Protein AF-A0A151RDA2-F1 (afdb_monomer_lite)

Radius of gyration: 25.2 Å; chains: 1; bounding box: 62×51×63 Å

Sequence (252 aa):
DLFAWSSADMPGINAVFICHRLAIHKEAKPVAQRKRKVGGERREAIITETQKLLNAGFIREVMYTTWLANVVLVKKSTGKWRMCVNYTDLNRACPKDSYPLPSIDRLVDGVSGHALLSFLDAYSGYNQIMMYPPDEVHTSFIIDHANYYYQVMPFGLKNDVSDLTSRATKKLRASRRYNTRVRPRSFRVGDLVWRLLGEERKDTSDEKFAPTWGGPFRVTEDLENGAYRLEELSEKRIPQTWNATHLKFYFS

Organism: Cajanus cajan (NCBI:txid3821)

pLDDT: mean 77.74, std 16.04, range [38.09, 97.0]

Secondary structure (DSSP, 8-state):
----SSGGG-----TTT-EE-----TTPPP-BPPPPP--HHHHHHHHHHHHHHHHTTSEEE-S--S-BEEEEEEE-TTS-EEEEE--HHHHHHSPPP-PPPPPHHHHHHHHTT-S-------TTGGGGSEEPHHHHGGG-EE-SS-EEEESB--TT-SSHHHHHHHHHHHHHHHHHTTGGG-------TT-EEEEEPPGGG--S---TT--SEEEEEEEEEE-SSSEEEEEETTSPEEEEEEEGGGEEE---

InterPro domains:
  IPR000477 Reverse transcriptase domain [PF00078] (75-159)
  IPR043128 Reverse transcriptase/Diguanylate cyclase domain [G3DSA:3.30.70.270] (99-162)
  IPR043502 DNA/RNA polymerase superfamily [SSF56672] (18-159)
  IPR053134 RNA-directed DNA polymerase homolog [PTHR24559] (1-159)

Structure (mmCIF, N/CA/C/O backbone):
data_AF-A0A151RDA2-F1
#
_entry.id   AF-A0A151RDA2-F1
#
loop_
_atom_site.group_PDB
_atom_site.id
_atom_site.type_symbol
_atom_site.label_atom_id
_atom_site.label_alt_id
_atom_site.label_comp_id
_atom_site.label_asym_id
_atom_site.label_entity_id
_atom_site.label_seq_id
_atom_site.pdbx_PDB_ins_code
_atom_site.Cartn_x
_atom_site.Cartn_y
_atom_site.Cartn_z
_atom_site.occupancy
_atom_site.B_iso_or_equiv
_atom_site.auth_seq_id
_atom_site.auth_comp_id
_atom_site.auth_asym_id
_atom_site.auth_atom_id
_atom_site.pdbx_PDB_model_num
ATOM 1 N N . ASP A 1 1 ? 2.824 -21.972 16.707 1.00 51.50 1 ASP A N 1
ATOM 2 C CA . ASP A 1 1 ? 3.362 -20.672 16.273 1.00 51.50 1 ASP A CA 1
ATOM 3 C C . ASP A 1 1 ? 2.265 -19.692 15.929 1.00 51.50 1 ASP A C 1
ATOM 5 O O . ASP A 1 1 ? 1.528 -19.927 14.983 1.00 51.50 1 ASP A O 1
ATOM 9 N N . LEU A 1 2 ? 2.121 -18.631 16.726 1.00 56.81 2 LEU A N 1
ATOM 10 C CA . LEU A 1 2 ? 1.159 -17.542 16.491 1.00 56.81 2 LEU A CA 1
ATOM 11 C C . LEU A 1 2 ? 1.857 -16.226 16.084 1.00 56.81 2 LEU A C 1
ATOM 13 O O . LEU A 1 2 ? 1.203 -15.304 15.609 1.00 56.81 2 LEU A O 1
ATOM 17 N N . PHE A 1 3 ? 3.175 -16.131 16.287 1.00 65.50 3 PHE A N 1
ATOM 18 C CA . PHE A 1 3 ? 3.961 -14.913 16.094 1.00 65.50 3 PHE A CA 1
ATOM 19 C C . PHE A 1 3 ? 4.930 -15.072 14.925 1.00 65.50 3 PHE A C 1
ATOM 21 O O . PHE A 1 3 ? 5.629 -16.078 14.838 1.00 65.50 3 PHE A O 1
ATOM 28 N N . ALA A 1 4 ? 4.985 -14.060 14.059 1.00 64.62 4 ALA A N 1
ATOM 29 C CA . ALA A 1 4 ? 5.965 -13.966 12.986 1.00 64.62 4 ALA A CA 1
ATOM 30 C C . ALA A 1 4 ? 7.132 -13.079 13.438 1.00 64.62 4 ALA A C 1
ATOM 32 O O . ALA A 1 4 ? 6.931 -11.908 13.767 1.00 64.62 4 ALA A O 1
ATOM 33 N N . TRP A 1 5 ? 8.343 -13.635 13.448 1.00 66.44 5 TRP A N 1
ATOM 34 C CA . TRP A 1 5 ? 9.570 -12.906 13.794 1.00 66.44 5 TRP A CA 1
ATOM 35 C C . TRP A 1 5 ? 10.303 -12.408 12.544 1.00 66.44 5 TRP A C 1
ATOM 37 O O . TRP A 1 5 ? 11.036 -11.417 12.594 1.00 66.44 5 TRP A O 1
ATOM 47 N N . SER A 1 6 ? 10.062 -13.062 11.407 1.00 66.31 6 SER A N 1
ATOM 48 C CA . SER A 1 6 ? 10.584 -12.711 10.094 1.00 66.31 6 SER A CA 1
ATOM 49 C C . SER A 1 6 ? 9.500 -12.788 9.012 1.00 66.31 6 SER A C 1
ATOM 51 O O . SER A 1 6 ? 8.412 -13.324 9.218 1.00 66.31 6 SER A O 1
ATOM 53 N N . SER A 1 7 ? 9.798 -12.267 7.819 1.00 66.19 7 SER A N 1
ATOM 54 C CA . SER A 1 7 ? 8.895 -12.385 6.668 1.00 66.19 7 SER A CA 1
ATOM 55 C C . SER A 1 7 ? 8.711 -13.824 6.177 1.00 66.19 7 SER A C 1
ATOM 57 O O . SER A 1 7 ? 7.716 -14.090 5.513 1.00 66.19 7 SER A O 1
ATOM 59 N N . ALA A 1 8 ? 9.640 -14.733 6.496 1.00 66.50 8 ALA A N 1
ATOM 60 C CA . ALA A 1 8 ? 9.552 -16.148 6.132 1.00 66.50 8 ALA A CA 1
ATOM 61 C C . ALA A 1 8 ? 8.538 -16.918 6.996 1.00 66.50 8 ALA A C 1
ATOM 63 O O . ALA A 1 8 ? 7.988 -17.918 6.548 1.00 66.50 8 ALA A O 1
ATOM 64 N N . ASP A 1 9 ? 8.241 -16.415 8.198 1.00 66.31 9 ASP A N 1
ATOM 65 C CA . ASP A 1 9 ? 7.310 -17.044 9.146 1.00 66.31 9 ASP A CA 1
ATOM 66 C C . ASP A 1 9 ? 5.843 -16.682 8.861 1.00 66.31 9 ASP A C 1
ATOM 68 O O . ASP A 1 9 ? 4.944 -17.052 9.615 1.00 66.31 9 ASP A O 1
ATOM 72 N N . MET A 1 10 ? 5.582 -15.909 7.802 1.00 69.81 10 MET A N 1
ATOM 73 C CA . MET A 1 10 ? 4.241 -15.467 7.437 1.00 69.81 10 MET A CA 1
ATOM 74 C C . MET A 1 10 ? 3.633 -16.433 6.408 1.00 69.81 10 MET A C 1
ATOM 76 O O . MET A 1 10 ? 3.955 -16.321 5.227 1.00 69.81 10 MET A O 1
ATOM 80 N N . PRO A 1 11 ? 2.694 -17.325 6.789 1.00 67.44 11 PRO A N 1
ATOM 81 C CA . PRO A 1 11 ? 2.051 -18.248 5.845 1.00 67.44 11 PRO A CA 1
ATOM 82 C C . PRO 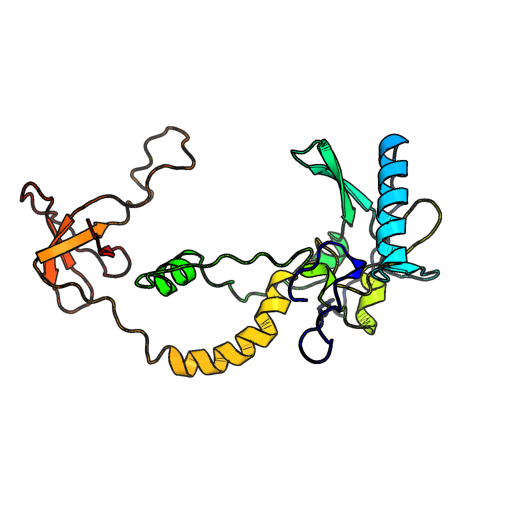A 1 11 ? 1.129 -17.544 4.829 1.00 67.44 11 PRO A C 1
ATOM 84 O O . PRO A 1 11 ? 0.585 -18.194 3.938 1.00 67.44 11 PRO A O 1
ATOM 87 N N . GLY A 1 12 ? 0.940 -16.225 4.966 1.00 69.88 12 GLY A N 1
ATOM 88 C CA . GLY A 1 12 ? -0.033 -15.442 4.209 1.00 69.88 12 GLY A CA 1
ATOM 89 C C . GLY A 1 12 ? -1.475 -15.765 4.611 1.00 69.88 12 GLY A C 1
ATOM 90 O O . GLY A 1 12 ? -1.765 -16.760 5.276 1.00 69.88 12 GLY A O 1
ATOM 91 N N . ILE A 1 13 ? -2.412 -14.904 4.221 1.00 74.50 13 ILE A N 1
ATOM 92 C CA . ILE A 1 13 ? -3.841 -15.189 4.352 1.00 74.50 13 ILE A CA 1
ATOM 93 C C . ILE A 1 13 ? -4.291 -15.878 3.067 1.00 74.50 13 ILE A C 1
ATOM 95 O O . ILE A 1 13 ? -4.024 -15.407 1.962 1.00 74.50 13 ILE A O 1
ATOM 99 N N . ASN A 1 14 ? -5.004 -16.997 3.200 1.00 72.69 14 ASN A N 1
ATOM 100 C CA . ASN A 1 14 ? -5.488 -17.736 2.042 1.00 72.69 14 ASN A CA 1
ATOM 101 C C . ASN A 1 14 ? -6.411 -16.854 1.169 1.00 72.69 14 ASN A C 1
ATOM 103 O O . ASN A 1 14 ? -7.393 -16.275 1.650 1.00 72.69 14 ASN A O 1
ATOM 107 N N . ALA A 1 15 ? -6.095 -16.799 -0.131 1.00 71.88 15 ALA A N 1
ATOM 108 C CA . ALA A 1 15 ? -6.731 -15.941 -1.132 1.00 71.88 15 ALA A CA 1
ATOM 109 C C . ALA A 1 15 ? -8.257 -16.139 -1.263 1.00 71.88 15 ALA A C 1
ATOM 111 O O . ALA A 1 15 ? -8.977 -15.234 -1.694 1.00 71.88 15 ALA A O 1
ATOM 112 N N . VAL A 1 16 ? -8.780 -17.303 -0.857 1.00 71.69 16 VAL A N 1
ATOM 113 C CA . VAL A 1 16 ? -10.226 -17.575 -0.801 1.00 71.69 16 VAL A CA 1
ATOM 114 C C . VAL A 1 16 ? -10.923 -16.631 0.184 1.00 71.69 16 VAL A C 1
ATOM 116 O O . VAL A 1 16 ? -12.032 -16.154 -0.092 1.00 71.69 16 VAL A O 1
ATOM 119 N N . PHE A 1 17 ? -10.277 -16.326 1.312 1.00 72.12 17 PHE A N 1
ATOM 120 C CA . PHE A 1 17 ? -10.828 -15.462 2.355 1.00 72.12 17 PHE A CA 1
ATOM 121 C C . PHE A 1 17 ? -10.655 -13.985 2.025 1.00 72.12 17 PHE A C 1
ATOM 123 O O . PHE A 1 17 ? -11.625 -13.227 2.118 1.00 72.12 17 PHE A O 1
ATOM 130 N N . ILE A 1 18 ? -9.452 -13.584 1.613 1.00 77.12 18 ILE A N 1
ATOM 131 C CA . ILE A 1 18 ? -9.139 -12.195 1.295 1.00 77.12 18 ILE A CA 1
ATOM 132 C C . ILE A 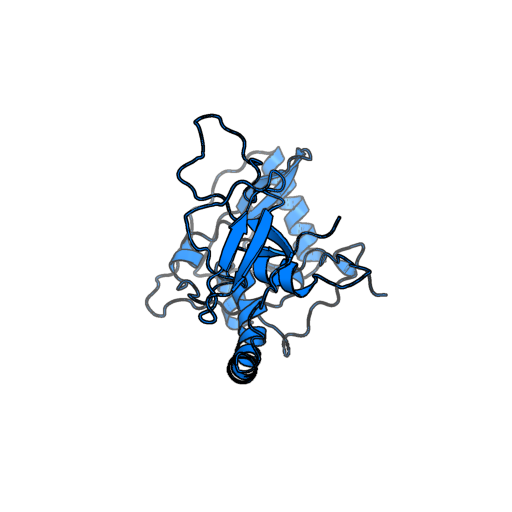1 18 ? -8.143 -12.110 0.143 1.00 77.12 18 ILE A C 1
ATOM 134 O O . ILE A 1 18 ? -7.168 -12.848 0.087 1.00 77.12 18 ILE A O 1
ATOM 138 N N . CYS A 1 19 ? -8.421 -11.210 -0.789 1.00 82.69 19 CYS A N 1
ATOM 139 C CA . CYS A 1 19 ? -7.604 -10.967 -1.964 1.00 82.69 19 CYS A CA 1
ATOM 140 C C . CYS A 1 19 ? -7.866 -9.525 -2.405 1.00 82.69 19 CYS A C 1
ATOM 142 O O . CYS A 1 19 ? -9.034 -9.130 -2.486 1.00 82.69 19 CYS A O 1
ATOM 144 N N . HIS A 1 20 ? -6.804 -8.753 -2.631 1.00 86.19 20 HIS A N 1
ATOM 145 C CA . HIS A 1 20 ? -6.901 -7.352 -3.032 1.00 86.19 20 HIS A CA 1
ATOM 146 C C . HIS A 1 20 ? -7.141 -7.242 -4.539 1.00 86.19 20 HIS A C 1
ATOM 148 O O . HIS A 1 20 ? -6.442 -7.883 -5.328 1.00 86.19 20 HIS A O 1
ATOM 154 N N . ARG A 1 21 ? -8.127 -6.433 -4.936 1.00 87.12 21 ARG A N 1
ATOM 155 C CA . ARG A 1 21 ? -8.477 -6.208 -6.344 1.00 87.12 21 ARG A CA 1
ATOM 156 C C . ARG A 1 21 ? -8.357 -4.734 -6.684 1.00 87.12 21 ARG A C 1
ATOM 158 O O . ARG A 1 21 ? -8.934 -3.880 -6.012 1.00 87.12 21 ARG A O 1
ATOM 165 N N . LEU A 1 22 ? -7.678 -4.437 -7.783 1.00 88.75 22 LEU A N 1
ATOM 166 C CA . LEU A 1 22 ? -7.577 -3.079 -8.288 1.00 88.75 22 LEU A CA 1
ATOM 167 C C . LEU A 1 22 ? -8.824 -2.757 -9.110 1.00 88.75 22 LEU A C 1
ATOM 169 O O . LEU A 1 22 ? -9.071 -3.320 -10.173 1.00 88.75 22 LEU A O 1
ATOM 173 N N . ALA A 1 23 ? -9.612 -1.797 -8.639 1.00 87.50 23 ALA A N 1
ATOM 174 C CA . ALA A 1 23 ? -10.778 -1.301 -9.363 1.00 87.50 23 ALA A CA 1
ATOM 175 C C . ALA A 1 23 ? -10.379 -0.321 -10.486 1.00 87.50 23 ALA A C 1
ATOM 177 O O . ALA A 1 23 ? -10.864 0.803 -10.527 1.00 87.50 23 ALA A O 1
ATOM 178 N N . ILE A 1 24 ? -9.475 -0.704 -11.389 1.00 88.25 24 ILE A N 1
ATOM 179 C CA . ILE A 1 24 ? -9.003 0.186 -12.461 1.00 88.25 24 ILE A CA 1
ATOM 180 C C . ILE A 1 24 ? -10.172 0.513 -13.402 1.00 88.25 24 ILE A C 1
ATOM 182 O O . ILE A 1 24 ? -10.851 -0.384 -13.910 1.00 88.25 24 ILE A O 1
ATOM 186 N N . HIS A 1 25 ? -10.428 1.802 -13.643 1.00 88.25 25 HIS A N 1
ATOM 187 C CA . HIS A 1 25 ? -11.438 2.224 -14.612 1.00 88.25 25 HIS A CA 1
ATOM 188 C C . HIS A 1 25 ? -11.112 1.669 -16.005 1.00 88.25 25 HIS A C 1
ATOM 190 O O . HIS A 1 25 ? -9.986 1.793 -16.476 1.00 88.25 25 HIS A O 1
ATOM 196 N N . LYS A 1 26 ? -12.112 1.113 -16.702 1.00 88.00 26 LYS A N 1
ATOM 197 C CA . LYS A 1 26 ? -11.930 0.503 -18.035 1.00 88.00 26 LYS A CA 1
ATOM 198 C C . LYS A 1 26 ? -11.347 1.462 -19.079 1.00 88.00 26 LYS A C 1
ATOM 200 O O . LYS A 1 26 ? -10.663 1.028 -19.995 1.00 88.00 26 LYS A O 1
ATOM 205 N N . GLU A 1 27 ? -11.626 2.752 -18.935 1.00 91.31 27 GLU A N 1
ATOM 206 C CA . GLU A 1 27 ? -11.152 3.813 -19.831 1.00 91.31 27 GLU A CA 1
ATOM 207 C C . GLU A 1 27 ? -9.803 4.407 -19.395 1.00 91.31 27 GLU A C 1
ATOM 209 O O . GLU A 1 27 ? -9.240 5.257 -20.090 1.00 91.31 27 GLU A O 1
ATOM 214 N N . ALA A 1 28 ? -9.271 3.995 -18.238 1.00 91.69 28 ALA A N 1
ATOM 215 C CA . ALA A 1 28 ? -8.008 4.514 -17.744 1.00 91.69 28 ALA A CA 1
ATOM 216 C C . ALA A 1 28 ? -6.858 4.065 -18.646 1.00 91.69 28 ALA A C 1
ATOM 218 O O . ALA A 1 28 ? -6.638 2.876 -18.880 1.00 91.69 28 ALA A O 1
ATOM 219 N N . LYS A 1 29 ? -6.084 5.041 -19.120 1.00 93.62 29 LYS A N 1
ATOM 220 C CA . LYS A 1 29 ? -4.881 4.770 -19.903 1.00 93.62 29 LYS A CA 1
ATOM 221 C C . LYS A 1 29 ? -3.743 4.356 -18.968 1.00 93.62 29 LYS A C 1
ATOM 223 O O . LYS A 1 29 ? -3.516 5.047 -17.971 1.00 93.62 29 LYS A O 1
ATOM 228 N N . PRO A 1 30 ? -3.013 3.275 -19.285 1.00 94.62 30 PRO A N 1
ATOM 229 C CA . PRO A 1 30 ? -1.864 2.870 -18.497 1.00 94.62 30 PRO A CA 1
ATOM 230 C C . PRO A 1 30 ? -0.758 3.923 -18.555 1.00 94.62 30 PRO A C 1
ATOM 232 O O . PRO A 1 30 ? -0.520 4.538 -19.597 1.00 94.62 30 PRO A O 1
ATOM 235 N N . VAL A 1 31 ? -0.086 4.130 -17.422 1.00 95.88 31 VAL A N 1
ATOM 236 C CA . VAL A 1 31 ? 1.000 5.106 -17.293 1.00 95.88 31 VAL A CA 1
ATOM 237 C C . VAL A 1 31 ? 2.298 4.389 -16.950 1.00 95.88 31 VAL A C 1
ATOM 239 O O . VAL A 1 31 ? 2.421 3.774 -15.889 1.00 95.88 31 VAL A O 1
ATOM 242 N N . ALA A 1 32 ? 3.287 4.529 -17.831 1.00 95.38 32 ALA A N 1
ATOM 243 C CA . ALA A 1 32 ? 4.663 4.130 -17.576 1.00 95.38 32 ALA A CA 1
ATOM 244 C C . ALA A 1 32 ? 5.494 5.364 -17.197 1.00 95.38 32 ALA A C 1
ATOM 246 O O . ALA A 1 32 ? 5.799 6.218 -18.033 1.00 95.38 32 ALA A O 1
ATOM 247 N N . GLN A 1 33 ? 5.842 5.489 -15.918 1.00 94.19 33 GLN A N 1
ATOM 248 C CA . GLN A 1 33 ? 6.637 6.610 -15.435 1.00 94.19 33 GLN A CA 1
ATOM 249 C C . GLN A 1 33 ? 8.079 6.516 -15.945 1.00 94.19 33 GLN A C 1
ATOM 251 O O . GLN A 1 33 ? 8.710 5.459 -15.919 1.00 94.19 33 GLN A O 1
ATOM 256 N N . ARG A 1 34 ? 8.655 7.662 -16.323 1.00 92.12 34 ARG A N 1
ATOM 257 C CA . ARG A 1 34 ? 10.081 7.747 -16.657 1.00 92.12 34 ARG A CA 1
ATOM 258 C C . ARG A 1 34 ? 10.929 7.407 -15.429 1.00 92.12 34 ARG A C 1
ATOM 260 O O . ARG A 1 34 ? 10.725 7.991 -14.360 1.00 92.12 34 ARG A O 1
ATOM 267 N N . LYS A 1 35 ? 11.908 6.513 -15.604 1.00 90.62 35 LYS A N 1
ATOM 268 C CA . LYS A 1 35 ? 12.870 6.125 -14.563 1.00 90.62 35 LYS A CA 1
ATOM 269 C C . LYS A 1 35 ? 13.582 7.350 -13.986 1.00 90.62 35 LYS A C 1
ATOM 271 O O . LYS A 1 35 ? 14.163 8.150 -14.726 1.00 90.62 35 LYS A O 1
ATOM 276 N N . ARG A 1 36 ? 13.575 7.478 -12.660 1.00 89.31 36 ARG A N 1
ATOM 277 C CA . ARG A 1 36 ? 14.320 8.523 -11.943 1.00 89.31 36 ARG A CA 1
ATOM 278 C C . ARG A 1 36 ? 15.760 8.088 -11.675 1.00 89.31 36 ARG A C 1
ATOM 280 O O . ARG A 1 36 ? 16.031 6.918 -11.423 1.00 89.31 36 ARG A O 1
ATOM 287 N N . LYS A 1 37 ? 16.690 9.048 -11.696 1.00 87.69 37 LYS A N 1
ATOM 288 C CA . LYS A 1 37 ? 18.072 8.817 -11.253 1.00 87.69 37 LYS A CA 1
ATOM 289 C C . LYS A 1 37 ? 18.102 8.735 -9.728 1.00 87.69 37 LYS A C 1
ATOM 291 O O . LYS A 1 37 ? 17.577 9.618 -9.053 1.00 87.69 37 LYS A O 1
ATOM 296 N N . VAL A 1 38 ? 18.730 7.690 -9.202 1.00 85.81 38 VAL A N 1
ATOM 297 C CA . VAL A 1 38 ? 18.878 7.451 -7.764 1.00 85.81 38 VAL A CA 1
ATOM 298 C C . VAL A 1 38 ? 20.373 7.418 -7.427 1.00 85.81 38 VAL A C 1
ATOM 300 O O . VAL A 1 38 ? 21.145 6.785 -8.142 1.00 85.81 38 VAL A O 1
ATOM 303 N N . GLY A 1 39 ? 20.787 8.149 -6.386 1.00 84.62 39 GLY A N 1
ATOM 304 C CA . GLY A 1 39 ? 22.182 8.189 -5.916 1.00 84.62 39 GLY A CA 1
ATOM 305 C C . GLY A 1 39 ? 22.613 6.912 -5.179 1.00 84.62 39 GLY A C 1
ATOM 306 O O . GLY A 1 39 ? 21.764 6.100 -4.822 1.00 84.62 39 GLY A O 1
ATOM 307 N N . GLY A 1 40 ? 23.918 6.755 -4.927 1.00 84.06 40 GLY A N 1
ATOM 308 C CA . GLY A 1 40 ? 24.546 5.509 -4.445 1.00 84.06 40 GLY A CA 1
ATOM 309 C C . GLY A 1 40 ? 23.907 4.882 -3.201 1.00 84.06 40 GLY A C 1
ATOM 310 O O . GLY A 1 40 ? 23.331 3.805 -3.300 1.00 84.06 40 GLY A O 1
ATOM 311 N N . GLU A 1 41 ? 23.904 5.585 -2.064 1.00 86.75 41 GLU A N 1
ATOM 312 C CA . GLU A 1 41 ? 23.337 5.077 -0.794 1.00 86.75 41 GLU A CA 1
ATOM 313 C C . GLU A 1 41 ? 21.872 4.620 -0.949 1.00 86.75 41 GLU A C 1
ATOM 315 O O . GLU A 1 41 ? 21.431 3.592 -0.436 1.00 86.75 41 GLU A O 1
ATOM 320 N N . ARG A 1 42 ? 21.099 5.383 -1.727 1.00 88.75 42 ARG A N 1
ATOM 321 C CA . ARG A 1 42 ? 19.699 5.082 -2.026 1.00 88.75 42 ARG A CA 1
ATOM 322 C C . ARG A 1 42 ? 19.564 3.845 -2.916 1.00 88.75 42 ARG A C 1
ATOM 324 O O . ARG A 1 42 ? 18.684 3.020 -2.689 1.00 88.75 42 ARG A O 1
ATOM 331 N N . ARG A 1 43 ? 20.425 3.703 -3.921 1.00 89.50 43 ARG A N 1
ATOM 332 C CA . ARG A 1 43 ? 20.452 2.539 -4.813 1.00 89.50 43 ARG A CA 1
ATOM 333 C C . ARG A 1 43 ? 20.728 1.257 -4.032 1.00 89.50 43 ARG A C 1
ATOM 335 O O . ARG A 1 43 ? 20.002 0.285 -4.212 1.00 89.50 43 ARG A O 1
ATOM 342 N N . GLU A 1 44 ? 21.716 1.266 -3.145 1.00 90.06 44 GLU A N 1
ATOM 343 C CA . GLU A 1 44 ? 22.056 0.106 -2.310 1.00 90.06 44 GLU A CA 1
ATOM 344 C C . GLU A 1 44 ? 20.891 -0.306 -1.403 1.00 90.06 44 GLU A C 1
ATOM 346 O O . GLU A 1 44 ? 20.565 -1.493 -1.303 1.00 90.06 44 GLU A O 1
ATOM 351 N N . ALA A 1 45 ? 20.196 0.673 -0.814 1.00 91.50 45 ALA A N 1
ATOM 352 C CA . ALA A 1 45 ? 18.993 0.418 -0.029 1.00 91.50 45 ALA A CA 1
ATOM 353 C C . ALA A 1 45 ? 17.871 -0.228 -0.867 1.00 91.50 45 ALA A C 1
ATOM 355 O O . ALA A 1 45 ? 17.217 -1.156 -0.392 1.00 91.50 45 ALA A O 1
ATOM 356 N N . ILE A 1 46 ? 17.667 0.221 -2.114 1.00 92.44 46 ILE A N 1
ATOM 357 C CA . ILE A 1 46 ? 16.672 -0.368 -3.029 1.00 92.44 46 ILE A CA 1
ATOM 358 C C . ILE A 1 46 ? 17.042 -1.807 -3.379 1.00 92.44 46 ILE A C 1
ATOM 360 O O . ILE A 1 46 ? 16.177 -2.676 -3.306 1.00 92.44 46 ILE A O 1
ATOM 364 N N . ILE A 1 47 ? 18.302 -2.072 -3.732 1.00 91.50 47 ILE A N 1
ATOM 365 C CA . ILE A 1 47 ? 18.768 -3.422 -4.087 1.00 91.50 47 ILE A CA 1
ATOM 366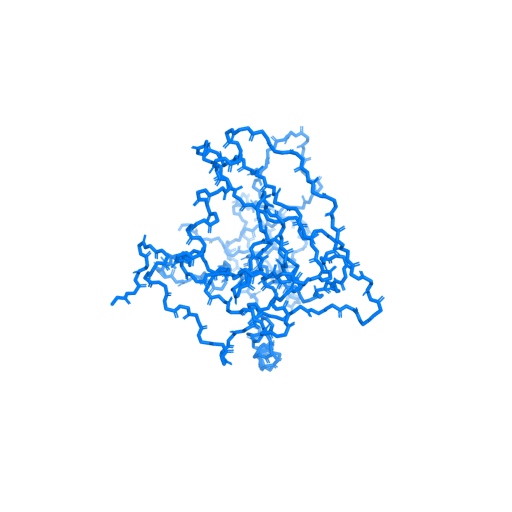 C C . ILE A 1 47 ? 18.562 -4.372 -2.905 1.00 91.50 47 ILE A C 1
ATOM 368 O O . ILE A 1 47 ? 17.946 -5.426 -3.053 1.00 91.50 47 ILE A O 1
ATOM 372 N N . THR A 1 48 ? 19.003 -3.958 -1.716 1.00 92.50 48 THR A N 1
ATOM 373 C CA . THR A 1 48 ? 18.892 -4.760 -0.493 1.00 92.50 48 THR A CA 1
ATOM 374 C C . THR A 1 48 ? 17.438 -5.086 -0.159 1.00 92.50 48 THR A C 1
ATOM 376 O O . THR A 1 48 ? 17.124 -6.216 0.210 1.00 92.50 48 THR A O 1
ATOM 379 N N . GLU A 1 49 ? 16.537 -4.109 -0.266 1.00 91.94 49 GLU A N 1
ATOM 380 C CA . GLU A 1 49 ? 15.127 -4.328 0.056 1.00 91.94 49 GLU A CA 1
ATOM 381 C C . GLU A 1 49 ? 14.410 -5.144 -1.027 1.00 91.94 49 GLU A C 1
ATOM 383 O O . GLU A 1 49 ? 13.637 -6.041 -0.699 1.00 91.94 49 GLU A O 1
ATOM 388 N N . THR A 1 50 ? 14.731 -4.921 -2.305 1.00 92.88 50 THR A N 1
ATOM 389 C CA . THR A 1 50 ? 14.192 -5.719 -3.418 1.00 92.88 50 THR A CA 1
ATOM 390 C C . THR A 1 50 ? 14.579 -7.188 -3.267 1.00 92.88 50 THR A C 1
ATOM 392 O O . THR A 1 50 ? 13.722 -8.058 -3.400 1.00 92.88 50 THR A O 1
ATOM 395 N N . GLN A 1 51 ? 15.833 -7.483 -2.907 1.00 92.94 51 GLN A N 1
ATOM 396 C CA . GLN A 1 51 ? 16.275 -8.863 -2.710 1.00 92.94 51 GLN A CA 1
ATOM 397 C C . GLN A 1 51 ? 15.498 -9.563 -1.589 1.00 92.94 51 GLN A C 1
ATOM 399 O O . GLN A 1 51 ? 15.153 -10.735 -1.714 1.00 92.94 51 GLN A O 1
ATOM 404 N N . LYS A 1 52 ? 15.172 -8.852 -0.503 1.00 91.56 52 LYS A N 1
ATOM 405 C CA . LYS A 1 52 ? 14.335 -9.415 0.568 1.00 91.56 52 LYS A CA 1
ATOM 406 C C . LYS A 1 52 ? 12.926 -9.726 0.082 1.00 91.56 52 LYS A C 1
ATOM 408 O O . LYS A 1 52 ? 12.399 -10.779 0.419 1.00 91.56 52 LYS A O 1
ATOM 413 N N . LEU A 1 53 ? 12.332 -8.825 -0.701 1.00 91.69 53 LEU A N 1
ATOM 414 C CA . LEU A 1 53 ? 11.003 -9.033 -1.275 1.00 91.69 53 LEU A CA 1
ATOM 415 C C . LEU A 1 53 ? 10.991 -10.224 -2.246 1.00 91.69 53 LEU A C 1
ATOM 417 O O . LEU A 1 53 ? 10.033 -10.994 -2.232 1.00 91.69 53 LEU A O 1
ATOM 421 N N . LEU A 1 54 ? 12.054 -10.399 -3.039 1.00 92.19 54 LEU A N 1
ATOM 422 C CA . LEU A 1 54 ? 12.229 -11.554 -3.926 1.00 92.19 54 LEU A CA 1
ATOM 423 C C . LEU A 1 54 ? 12.371 -12.857 -3.143 1.00 92.19 54 LEU A C 1
ATOM 425 O O . LEU A 1 54 ? 11.647 -13.810 -3.411 1.00 92.19 54 LEU A O 1
ATOM 429 N N . ASN A 1 55 ? 13.254 -12.885 -2.143 1.00 90.81 55 ASN A N 1
ATOM 430 C CA . ASN A 1 55 ? 13.483 -14.074 -1.319 1.00 90.81 55 ASN A CA 1
ATOM 431 C C . ASN A 1 55 ? 12.221 -14.492 -0.547 1.00 90.81 55 ASN A C 1
ATOM 433 O O . ASN A 1 55 ? 12.016 -15.675 -0.303 1.00 90.81 55 ASN A O 1
ATOM 437 N N . ALA A 1 56 ? 11.376 -13.527 -0.176 1.00 87.69 56 ALA A N 1
ATOM 438 C CA . ALA A 1 56 ? 10.089 -13.779 0.465 1.00 87.69 56 ALA A CA 1
ATOM 439 C C . ALA A 1 56 ? 8.968 -14.172 -0.521 1.00 87.69 56 ALA A C 1
ATOM 441 O O . ALA A 1 56 ? 7.868 -14.493 -0.084 1.00 87.69 56 ALA A O 1
ATOM 442 N N . GLY A 1 57 ? 9.207 -14.120 -1.838 1.00 90.44 57 GLY A N 1
ATOM 443 C CA . GLY A 1 57 ? 8.193 -14.406 -2.859 1.00 90.44 57 GLY A CA 1
ATOM 444 C C . GLY A 1 57 ? 7.097 -13.340 -2.982 1.00 90.44 57 GLY A C 1
ATOM 445 O O . GLY A 1 57 ? 6.039 -13.603 -3.545 1.00 90.44 57 GLY A O 1
ATOM 446 N N . PHE A 1 58 ? 7.321 -12.131 -2.457 1.00 91.44 58 PHE A N 1
ATOM 447 C CA . PHE A 1 58 ? 6.335 -11.043 -2.497 1.00 91.44 58 PHE A CA 1
ATOM 448 C C . PHE A 1 58 ? 6.304 -10.314 -3.836 1.00 91.44 58 PHE A C 1
ATOM 450 O O . PHE A 1 58 ? 5.296 -9.687 -4.166 1.00 91.44 58 PHE A O 1
ATOM 457 N N . ILE A 1 59 ? 7.398 -10.379 -4.595 1.00 94.81 59 ILE A N 1
ATOM 458 C CA . ILE A 1 59 ? 7.520 -9.765 -5.916 1.00 94.81 59 ILE A CA 1
ATOM 459 C C . ILE A 1 59 ? 8.043 -10.768 -6.938 1.00 94.81 59 ILE A C 1
ATOM 461 O O . ILE A 1 59 ? 8.765 -11.703 -6.594 1.00 94.81 59 ILE A O 1
ATOM 465 N N . ARG A 1 60 ? 7.706 -10.537 -8.207 1.00 95.44 60 ARG A N 1
ATOM 466 C CA . ARG A 1 60 ? 8.185 -11.323 -9.345 1.00 95.44 60 ARG A CA 1
ATOM 467 C C . ARG A 1 60 ? 8.643 -10.406 -10.469 1.00 95.44 60 ARG A C 1
ATOM 469 O O . ARG A 1 60 ? 8.090 -9.325 -10.658 1.00 95.44 60 ARG A O 1
ATOM 476 N N . GLU A 1 61 ? 9.675 -10.833 -11.186 1.00 96.00 61 GLU A N 1
ATOM 477 C CA . GLU A 1 61 ? 10.188 -10.114 -12.349 1.00 96.00 61 GLU A CA 1
ATOM 478 C C . GLU A 1 61 ? 9.175 -10.126 -13.504 1.00 96.00 61 GLU A C 1
ATOM 480 O O . GLU A 1 61 ? 8.463 -11.111 -13.721 1.00 96.00 61 GLU A O 1
ATOM 485 N N . VAL A 1 62 ? 9.114 -9.026 -14.255 1.00 94.69 62 VAL A N 1
ATOM 486 C CA . VAL A 1 62 ? 8.279 -8.887 -15.452 1.00 94.69 62 VAL A CA 1
ATOM 487 C C . VAL A 1 62 ? 9.030 -8.172 -16.564 1.00 94.69 62 VAL A C 1
ATOM 489 O O . VAL A 1 62 ? 9.621 -7.113 -16.366 1.00 94.69 62 VAL A O 1
ATOM 492 N N . MET A 1 63 ? 8.960 -8.733 -17.770 1.00 89.88 63 MET A N 1
ATOM 493 C CA . MET A 1 63 ? 9.592 -8.139 -18.951 1.00 89.88 63 MET A CA 1
ATOM 494 C C . MET A 1 63 ? 8.686 -7.107 -19.628 1.00 89.88 63 MET A C 1
ATOM 496 O O . MET A 1 63 ? 9.136 -6.020 -19.986 1.00 89.88 63 MET A O 1
ATOM 500 N N . TYR A 1 64 ? 7.397 -7.427 -19.771 1.00 88.38 64 TYR A N 1
ATOM 501 C CA . TYR A 1 64 ? 6.426 -6.601 -20.486 1.00 88.38 64 TYR A CA 1
ATOM 502 C C . TYR A 1 64 ? 5.310 -6.157 -19.549 1.00 88.38 64 TYR A C 1
ATOM 504 O O . TYR A 1 64 ? 4.571 -6.979 -19.013 1.00 88.38 64 TYR A O 1
ATOM 512 N N . THR A 1 65 ? 5.181 -4.847 -19.362 1.00 91.75 65 THR A N 1
ATOM 513 C CA . THR A 1 65 ? 4.129 -4.249 -18.540 1.00 91.75 65 THR A CA 1
ATOM 514 C C . THR A 1 65 ? 3.680 -2.920 -19.131 1.00 91.75 65 THR A C 1
ATOM 516 O O . THR A 1 65 ? 4.460 -2.211 -19.769 1.00 91.75 65 THR A O 1
ATOM 519 N N . THR A 1 66 ? 2.405 -2.592 -18.942 1.00 92.44 66 THR A N 1
ATOM 520 C CA . THR A 1 66 ? 1.815 -1.330 -19.399 1.00 92.44 66 THR A CA 1
ATOM 521 C C . THR A 1 66 ? 1.875 -0.252 -18.319 1.00 92.44 66 THR A C 1
ATOM 523 O O . THR A 1 66 ? 2.004 0.931 -18.630 1.00 92.44 66 THR A O 1
ATOM 526 N N . TRP A 1 67 ? 1.788 -0.649 -17.050 1.00 95.12 67 TRP A N 1
ATOM 527 C CA . TRP A 1 67 ? 1.918 0.239 -15.899 1.00 95.12 67 TRP A CA 1
ATOM 528 C C . TRP A 1 67 ? 3.344 0.178 -15.377 1.00 95.12 67 TRP A C 1
ATOM 530 O O . TRP A 1 67 ? 3.918 -0.900 -15.280 1.00 95.12 67 TRP A O 1
ATOM 540 N N . LEU A 1 68 ? 3.934 1.320 -15.032 1.00 96.25 68 LEU A N 1
ATOM 541 C CA . LEU A 1 68 ? 5.276 1.320 -14.458 1.00 96.25 68 LEU A CA 1
ATOM 542 C C . LEU A 1 68 ? 5.441 2.468 -13.471 1.00 96.25 68 LEU A C 1
ATOM 544 O O . LEU A 1 68 ? 5.390 3.637 -13.852 1.00 96.25 68 LEU A O 1
ATOM 548 N N . ALA A 1 69 ? 5.651 2.136 -12.202 1.00 96.69 69 ALA A N 1
ATOM 549 C CA . ALA A 1 69 ? 5.844 3.105 -11.134 1.00 96.69 69 ALA A CA 1
ATOM 550 C C . ALA A 1 69 ? 7.318 3.218 -10.715 1.00 96.69 69 ALA A C 1
ATOM 552 O O . ALA A 1 69 ? 8.067 2.244 -10.713 1.00 96.69 69 ALA A O 1
ATOM 553 N N . ASN A 1 70 ? 7.749 4.415 -10.316 1.00 95.56 70 ASN A N 1
ATOM 554 C CA . ASN A 1 70 ? 9.070 4.602 -9.720 1.00 95.56 70 ASN A CA 1
ATOM 555 C C . ASN A 1 70 ? 9.088 4.202 -8.244 1.00 95.56 70 ASN A C 1
ATOM 557 O O . ASN A 1 70 ? 8.147 4.471 -7.491 1.00 95.56 70 ASN A O 1
ATOM 561 N N . VAL A 1 71 ? 10.236 3.689 -7.812 1.00 94.31 71 VAL A N 1
ATOM 562 C CA . VAL A 1 71 ? 10.558 3.511 -6.397 1.00 94.31 71 VAL A CA 1
ATOM 563 C C . VAL A 1 71 ? 10.923 4.854 -5.761 1.00 94.31 71 VAL A C 1
ATOM 565 O O . VAL A 1 71 ? 11.638 5.679 -6.337 1.00 94.31 71 VAL A O 1
ATOM 568 N N . VAL A 1 72 ? 10.434 5.068 -4.545 1.00 91.38 72 VAL A N 1
ATOM 569 C CA . VAL A 1 72 ? 10.691 6.234 -3.702 1.00 91.38 72 VAL A CA 1
ATOM 570 C C . VAL A 1 72 ? 11.202 5.752 -2.351 1.00 91.38 72 VAL A C 1
ATOM 572 O O . VAL A 1 72 ? 10.675 4.807 -1.773 1.00 91.38 72 VAL A O 1
ATOM 575 N N . LEU A 1 73 ? 12.227 6.420 -1.831 1.00 91.19 73 LEU A N 1
ATOM 576 C CA . LEU A 1 73 ? 12.778 6.121 -0.515 1.00 91.19 73 LEU A CA 1
ATOM 577 C C . LEU A 1 73 ? 12.390 7.194 0.488 1.00 91.19 73 LEU A C 1
ATOM 579 O O . LEU A 1 73 ? 12.546 8.388 0.226 1.00 91.19 73 LEU A O 1
ATOM 583 N N . VAL A 1 74 ? 11.954 6.746 1.659 1.00 89.12 74 VAL A N 1
ATOM 584 C CA . VAL A 1 74 ? 11.596 7.602 2.791 1.00 89.12 74 VAL A CA 1
ATOM 585 C C . VAL A 1 74 ? 12.452 7.201 3.989 1.00 89.12 74 VAL A C 1
ATOM 587 O O . VAL A 1 74 ? 12.563 6.014 4.295 1.00 89.12 74 VAL A O 1
ATOM 590 N N . LYS A 1 75 ? 13.071 8.167 4.678 1.00 89.06 75 LYS A N 1
ATOM 591 C CA . LYS A 1 75 ? 13.757 7.894 5.951 1.00 89.06 75 LYS A CA 1
ATOM 592 C C . LYS A 1 75 ? 12.718 7.749 7.061 1.00 89.06 75 LYS A C 1
ATOM 594 O O . LYS A 1 75 ? 11.865 8.618 7.224 1.00 89.06 75 LYS A O 1
ATOM 599 N N . LYS A 1 76 ? 12.784 6.658 7.826 1.00 86.88 76 LYS A N 1
ATOM 600 C CA . LYS A 1 76 ? 12.051 6.537 9.095 1.00 86.88 76 LYS A CA 1
ATOM 601 C C . LYS A 1 76 ? 12.698 7.431 10.159 1.00 86.88 76 LYS A C 1
ATOM 603 O O . LYS A 1 76 ? 13.872 7.774 10.044 1.00 86.88 76 LYS A O 1
ATOM 608 N N . SER A 1 77 ? 11.963 7.721 11.235 1.00 85.50 77 SER A N 1
ATOM 609 C CA . SER A 1 77 ? 12.502 8.381 12.438 1.00 85.50 77 SER A CA 1
ATOM 610 C C . SER A 1 77 ? 13.697 7.633 13.038 1.00 85.50 77 SER A C 1
ATOM 612 O O . SER A 1 77 ? 14.586 8.245 13.610 1.00 85.50 77 SER A O 1
ATOM 614 N N . THR A 1 78 ? 13.767 6.316 12.826 1.00 86.81 78 THR A N 1
ATOM 615 C CA . THR A 1 78 ? 14.887 5.456 13.231 1.00 86.81 78 THR A CA 1
ATOM 616 C C . THR A 1 78 ? 16.139 5.601 12.350 1.00 86.81 78 THR A C 1
ATOM 618 O O . THR A 1 78 ? 17.071 4.818 12.492 1.00 86.81 78 THR A O 1
ATOM 621 N N . GLY A 1 79 ? 16.140 6.494 11.354 1.00 83.69 79 GLY A N 1
ATOM 622 C CA . GLY A 1 79 ? 17.238 6.680 10.395 1.00 83.69 79 GLY A CA 1
ATOM 623 C C . GLY A 1 79 ? 17.284 5.661 9.248 1.00 83.69 79 GLY A C 1
ATOM 624 O O . GLY A 1 79 ? 17.953 5.900 8.245 1.00 83.69 79 GLY A O 1
ATOM 625 N N . LYS A 1 80 ? 16.532 4.556 9.336 1.00 87.44 80 LYS A N 1
ATOM 626 C CA . LYS A 1 80 ? 16.501 3.499 8.311 1.00 87.44 80 LYS A CA 1
ATOM 627 C C . LYS A 1 80 ? 15.699 3.924 7.075 1.00 87.44 80 LYS A C 1
ATOM 629 O O . LYS A 1 80 ? 14.599 4.472 7.195 1.00 87.44 80 LYS A O 1
ATOM 634 N N . TRP A 1 81 ? 16.209 3.599 5.889 1.00 89.19 81 TRP A N 1
ATOM 635 C CA . TRP A 1 81 ? 15.484 3.754 4.628 1.00 89.19 81 TRP A CA 1
ATOM 636 C C . TRP A 1 81 ? 14.300 2.782 4.531 1.00 89.19 81 TRP A C 1
ATOM 638 O O . TRP A 1 81 ? 14.417 1.597 4.844 1.00 89.19 81 TRP A O 1
ATOM 648 N N . ARG A 1 82 ? 13.152 3.287 4.073 1.00 88.50 82 ARG A N 1
ATOM 649 C CA . ARG A 1 82 ? 11.977 2.501 3.691 1.00 88.50 82 ARG A CA 1
ATOM 650 C C . ARG A 1 82 ? 11.729 2.672 2.198 1.00 88.50 82 ARG A C 1
ATOM 652 O O . ARG A 1 82 ? 11.567 3.798 1.728 1.00 88.50 82 ARG A O 1
ATOM 659 N N . MET A 1 83 ? 11.683 1.551 1.488 1.00 91.19 83 MET A N 1
ATOM 660 C CA . MET A 1 83 ? 11.268 1.490 0.093 1.00 91.19 83 MET A CA 1
ATOM 661 C C . MET A 1 83 ? 9.745 1.611 -0.005 1.00 91.19 83 MET A C 1
ATOM 663 O O . MET A 1 83 ? 9.014 0.899 0.682 1.00 91.19 83 MET A O 1
ATOM 667 N N . CYS A 1 84 ? 9.285 2.527 -0.850 1.00 90.75 84 CYS A N 1
ATOM 668 C CA . CYS A 1 84 ? 7.890 2.713 -1.233 1.00 90.75 84 CYS A CA 1
ATOM 669 C C . CYS A 1 84 ? 7.808 2.768 -2.762 1.00 90.75 84 CYS A C 1
ATOM 671 O O . CYS A 1 84 ? 8.766 3.168 -3.424 1.00 90.75 84 CYS A O 1
ATOM 673 N N . VAL A 1 85 ? 6.658 2.427 -3.334 1.00 93.88 85 VAL A N 1
ATOM 674 C CA . VAL A 1 85 ? 6.416 2.575 -4.773 1.00 93.88 85 VAL A CA 1
ATOM 675 C C . VAL A 1 85 ? 5.411 3.697 -4.995 1.00 93.88 85 VAL A C 1
ATOM 677 O O . VAL A 1 85 ? 4.411 3.810 -4.289 1.00 93.88 85 VAL A O 1
ATOM 680 N N . ASN A 1 86 ? 5.696 4.576 -5.955 1.00 94.31 86 ASN A N 1
ATOM 681 C CA . ASN A 1 86 ? 4.836 5.711 -6.256 1.00 94.31 86 ASN A CA 1
ATOM 682 C C . ASN A 1 86 ? 3.675 5.315 -7.181 1.00 94.31 86 ASN A C 1
ATOM 684 O O . ASN A 1 86 ? 3.701 5.597 -8.382 1.00 94.31 86 ASN A O 1
ATOM 688 N N . TYR A 1 87 ? 2.624 4.745 -6.598 1.00 94.25 87 TYR A N 1
ATOM 689 C CA . TYR A 1 87 ? 1.396 4.382 -7.307 1.00 94.25 87 TYR A CA 1
ATOM 690 C C . TYR A 1 87 ? 0.447 5.558 -7.576 1.00 94.25 87 TYR A C 1
ATOM 692 O O . TYR A 1 87 ? -0.726 5.334 -7.832 1.00 94.25 87 TYR A O 1
ATOM 700 N N . THR A 1 88 ? 0.901 6.818 -7.552 1.00 93.06 88 THR A N 1
ATOM 701 C CA . THR A 1 88 ? 0.013 7.987 -7.748 1.00 93.06 88 THR A CA 1
ATOM 702 C C . THR A 1 88 ? -0.849 7.886 -9.013 1.00 93.06 88 THR A C 1
ATOM 704 O O . THR A 1 88 ? -2.043 8.174 -8.960 1.00 93.06 88 THR A O 1
ATOM 707 N N . ASP A 1 89 ? -0.276 7.454 -10.139 1.00 93.44 89 ASP A N 1
ATOM 708 C C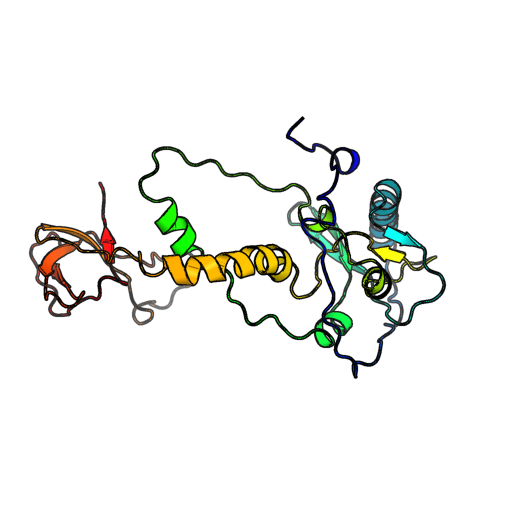A . ASP A 1 89 ? -1.015 7.347 -11.404 1.00 93.44 89 ASP A CA 1
ATOM 709 C C . ASP A 1 89 ? -1.991 6.166 -11.408 1.00 93.44 89 ASP A C 1
ATOM 711 O O . ASP A 1 89 ? -3.142 6.323 -11.815 1.00 93.44 89 ASP A O 1
ATOM 715 N N . LEU A 1 90 ? -1.573 5.020 -10.866 1.00 93.12 90 LEU A N 1
ATOM 716 C CA . LEU A 1 90 ? -2.434 3.851 -10.686 1.00 93.12 90 LEU A CA 1
ATOM 717 C C . LEU A 1 90 ? -3.603 4.165 -9.735 1.00 93.12 90 LEU A C 1
ATOM 719 O O . LEU A 1 90 ? -4.760 3.890 -10.033 1.00 93.12 90 LEU A O 1
ATOM 723 N N . ASN A 1 91 ? -3.329 4.860 -8.633 1.00 92.31 91 ASN A N 1
ATOM 724 C CA . ASN A 1 91 ? -4.323 5.299 -7.655 1.00 92.31 91 ASN A CA 1
ATOM 725 C C . ASN A 1 91 ? -5.299 6.338 -8.227 1.00 92.31 91 ASN A C 1
ATOM 727 O O . ASN A 1 91 ? -6.436 6.444 -7.757 1.00 92.31 91 ASN A O 1
ATOM 731 N N . ARG A 1 92 ? -4.881 7.123 -9.229 1.00 91.50 92 ARG A N 1
ATOM 732 C CA . ARG A 1 92 ? -5.776 8.030 -9.962 1.00 91.50 92 ARG A CA 1
ATOM 733 C C . ARG A 1 92 ? -6.741 7.251 -10.859 1.00 91.50 92 ARG A C 1
ATOM 735 O O . ARG A 1 92 ? -7.882 7.673 -11.007 1.00 91.50 92 ARG A O 1
ATOM 742 N N . ALA A 1 93 ? -6.299 6.121 -11.408 1.00 91.69 93 ALA A N 1
ATOM 743 C CA . ALA A 1 93 ? -7.115 5.238 -12.236 1.00 91.69 93 ALA A CA 1
ATOM 744 C C . ALA A 1 93 ? -8.102 4.367 -11.440 1.00 91.69 93 ALA A C 1
ATOM 746 O O . ALA A 1 93 ? -9.026 3.812 -12.033 1.00 91.69 93 ALA A O 1
ATOM 747 N N . CYS A 1 94 ? -7.942 4.268 -10.118 1.00 87.81 94 CYS A N 1
ATOM 748 C CA . CYS A 1 94 ? -8.875 3.573 -9.233 1.00 87.81 94 CYS A CA 1
ATOM 749 C C . CYS A 1 94 ? -9.877 4.559 -8.588 1.00 87.81 94 CYS A C 1
ATOM 751 O O . CYS A 1 94 ? -9.459 5.556 -7.974 1.00 87.81 94 CYS A O 1
ATOM 753 N N . PRO A 1 95 ? -11.196 4.289 -8.621 1.00 84.56 95 PRO A N 1
ATOM 754 C CA . PRO A 1 95 ? -12.172 5.061 -7.871 1.00 84.56 95 PRO A CA 1
ATOM 755 C C . PRO A 1 95 ? -11.905 4.909 -6.371 1.00 84.56 95 PRO A C 1
ATOM 757 O O . PRO A 1 95 ? -11.386 3.898 -5.891 1.00 84.56 95 PRO A O 1
ATOM 760 N N . LYS A 1 96 ? -12.230 5.955 -5.613 1.00 78.25 96 LYS A N 1
ATOM 761 C CA . LYS A 1 96 ? -12.120 5.914 -4.154 1.00 78.25 96 LYS A CA 1
ATOM 762 C C . LYS A 1 96 ? -13.301 5.127 -3.593 1.00 78.25 96 LYS A C 1
ATOM 764 O O . LYS A 1 96 ? -14.443 5.426 -3.942 1.00 78.25 96 LYS A O 1
ATOM 769 N N . ASP A 1 97 ? -13.032 4.167 -2.713 1.00 72.31 97 ASP A N 1
ATOM 770 C CA . ASP A 1 97 ? -14.100 3.551 -1.935 1.00 72.31 97 ASP A CA 1
ATOM 771 C C . ASP A 1 97 ? -14.743 4.617 -1.036 1.00 72.31 97 ASP A C 1
ATOM 773 O O . ASP A 1 97 ? -14.064 5.357 -0.319 1.00 72.31 97 ASP A O 1
ATOM 777 N N . SER A 1 98 ? -16.063 4.734 -1.135 1.00 64.88 98 SER A N 1
ATOM 778 C CA . SER A 1 98 ? -16.851 5.699 -0.366 1.00 64.88 98 SER A CA 1
ATOM 779 C C . SER A 1 98 ? -17.271 5.139 0.995 1.00 64.88 98 SER A C 1
ATOM 781 O O . SER A 1 98 ? -17.931 5.838 1.764 1.00 64.88 98 SER A O 1
ATOM 783 N N . TYR A 1 99 ? -16.924 3.884 1.305 1.00 65.19 99 TYR A N 1
ATOM 784 C CA . TYR A 1 99 ? -17.249 3.287 2.589 1.00 65.19 99 TYR A CA 1
ATOM 785 C C . TYR A 1 99 ? -16.388 3.888 3.715 1.00 65.19 99 TYR A C 1
ATOM 787 O O . TYR A 1 99 ? -15.158 3.798 3.667 1.00 65.19 99 TYR A O 1
ATOM 795 N N . PRO A 1 100 ? -17.002 4.487 4.752 1.00 61.84 100 PRO A N 1
ATOM 796 C CA . PRO A 1 100 ? -16.245 5.045 5.858 1.00 61.84 100 PRO A CA 1
ATOM 797 C C . PRO A 1 100 ? -15.688 3.915 6.722 1.00 61.84 100 PRO A C 1
ATOM 799 O O . PRO A 1 100 ? -16.416 3.011 7.144 1.00 61.84 100 PRO A O 1
ATOM 802 N N . LEU A 1 101 ? -14.396 3.992 7.036 1.00 66.38 101 LEU A N 1
ATOM 803 C CA . LEU A 1 101 ? -13.839 3.195 8.122 1.00 66.38 101 LEU A CA 1
ATOM 804 C C . LEU A 1 101 ? -14.589 3.536 9.423 1.00 66.38 101 LEU A C 1
ATOM 806 O O . LEU A 1 101 ? -14.995 4.688 9.613 1.00 66.38 101 LEU A O 1
ATOM 810 N N . PRO A 1 102 ? -14.822 2.554 10.310 1.00 68.06 102 PRO A N 1
ATOM 811 C CA . PRO A 1 102 ? -15.447 2.826 11.596 1.00 68.06 102 PRO A CA 1
ATOM 812 C C . PRO A 1 102 ? -14.639 3.887 12.351 1.00 68.06 102 PRO A C 1
ATOM 814 O O . PRO A 1 102 ? -13.413 3.819 12.400 1.00 68.06 102 PRO A O 1
ATOM 817 N N . SER A 1 103 ? -15.334 4.871 12.929 1.00 72.75 103 SER A N 1
ATOM 818 C CA . SER A 1 103 ? -14.682 5.887 13.760 1.00 72.75 103 SER A CA 1
ATOM 819 C C . SER A 1 103 ? -13.970 5.223 14.939 1.00 72.75 103 SER A C 1
ATOM 821 O O . SER A 1 103 ? -14.520 4.312 15.566 1.00 72.75 103 SER A O 1
ATOM 823 N N . ILE A 1 104 ? -12.771 5.719 15.253 1.00 72.88 104 ILE A N 1
ATOM 824 C CA . ILE A 1 104 ? -11.975 5.287 16.406 1.00 72.88 104 ILE A CA 1
ATOM 825 C C . ILE A 1 104 ? -12.804 5.408 17.686 1.00 72.88 104 ILE A C 1
ATOM 827 O O . ILE A 1 104 ? -12.827 4.470 18.474 1.00 72.88 104 ILE A O 1
ATOM 831 N N . ASP A 1 105 ? -13.581 6.483 17.846 1.00 74.12 105 ASP A N 1
ATOM 832 C CA . ASP A 1 105 ? -14.434 6.675 19.024 1.00 74.12 105 ASP A CA 1
ATOM 833 C C . ASP A 1 105 ? -15.465 5.557 19.187 1.00 74.12 105 ASP A C 1
ATOM 835 O O . ASP A 1 105 ? -15.747 5.137 20.303 1.00 74.12 105 ASP A O 1
ATOM 839 N N . ARG A 1 106 ? -15.997 5.016 18.080 1.00 71.75 106 ARG A N 1
ATOM 840 C CA . ARG A 1 106 ? -16.938 3.883 18.136 1.00 71.75 106 ARG A CA 1
ATOM 841 C C . ARG A 1 106 ? -16.245 2.588 18.540 1.00 71.75 106 ARG A C 1
ATOM 843 O O . ARG A 1 106 ? -16.875 1.753 19.183 1.00 71.75 106 ARG A O 1
ATOM 850 N N . LEU A 1 107 ? -14.983 2.408 18.151 1.00 72.50 107 LEU A N 1
ATOM 851 C CA . LEU A 1 107 ? -14.181 1.261 18.577 1.00 72.50 107 LEU A CA 1
ATOM 852 C C . LEU A 1 107 ? -13.845 1.369 20.070 1.00 72.50 107 LEU A C 1
ATOM 854 O O . LEU A 1 107 ? -14.022 0.395 20.793 1.00 72.50 107 LEU A O 1
ATOM 858 N N . VAL A 1 108 ? -13.446 2.559 20.531 1.00 74.81 108 VAL A N 1
ATOM 859 C CA . VAL A 1 108 ? -13.130 2.849 21.940 1.00 74.81 108 VAL A CA 1
ATOM 860 C C . VAL A 1 108 ? -14.368 2.706 22.830 1.00 74.81 108 VAL A C 1
ATOM 862 O O . VAL A 1 108 ? -14.312 2.047 23.866 1.00 74.81 108 VAL A O 1
ATOM 865 N N . ASP A 1 109 ? -15.511 3.248 22.410 1.00 76.38 109 ASP A N 1
ATOM 866 C CA . ASP A 1 109 ? -16.771 3.103 23.144 1.00 76.38 109 ASP A CA 1
ATOM 867 C C . ASP A 1 109 ? -17.209 1.625 23.216 1.00 76.38 109 ASP A C 1
ATOM 869 O O . ASP A 1 109 ? -17.745 1.191 24.231 1.00 76.38 109 ASP A O 1
ATOM 873 N N . GLY A 1 110 ? -16.954 0.832 22.166 1.00 71.69 110 GLY A N 1
ATOM 874 C CA . GLY A 1 110 ? -17.288 -0.596 22.128 1.00 71.69 110 GLY A CA 1
ATOM 875 C C . GLY A 1 110 ? -16.454 -1.467 23.073 1.00 71.69 110 GLY A C 1
ATOM 876 O O . GLY A 1 110 ? -16.913 -2.534 23.478 1.00 71.69 110 GLY A O 1
ATOM 877 N N . VAL A 1 111 ? -15.254 -1.015 23.440 1.00 75.88 111 VAL A N 1
ATOM 878 C CA . VAL A 1 111 ? -14.398 -1.706 24.415 1.00 75.88 111 VAL A CA 1
ATOM 879 C C . VAL A 1 111 ? -14.584 -1.189 25.846 1.00 75.88 111 VAL A C 1
ATOM 881 O O . VAL A 1 111 ? -14.110 -1.826 26.787 1.00 75.88 111 VAL A O 1
ATOM 884 N N . SER A 1 112 ? -15.328 -0.095 26.039 1.00 73.50 112 SER A N 1
ATOM 885 C CA . SER A 1 112 ? -15.673 0.434 27.363 1.00 73.50 112 SER A CA 1
ATOM 886 C C . SER A 1 112 ? -16.429 -0.609 28.200 1.00 73.50 112 SER A C 1
ATOM 888 O O . SER A 1 112 ? -17.341 -1.272 27.706 1.00 73.50 112 SER A O 1
ATOM 890 N N . GLY A 1 113 ? -16.028 -0.788 29.463 1.00 76.69 113 GLY A N 1
ATOM 891 C CA . GLY A 1 113 ? -16.609 -1.775 30.384 1.00 76.69 113 GLY A CA 1
ATOM 892 C C . GLY A 1 113 ? -15.933 -3.153 30.395 1.00 76.69 113 GLY A C 1
ATOM 893 O O . GLY A 1 113 ? -16.301 -3.993 31.214 1.00 76.69 113 GLY A O 1
ATOM 894 N N . HIS A 1 114 ? -14.928 -3.398 29.547 1.00 78.81 114 HIS A N 1
ATOM 895 C CA . HIS A 1 114 ? -14.089 -4.596 29.648 1.00 78.81 114 HIS A CA 1
ATOM 896 C C . HIS A 1 114 ? -12.934 -4.345 30.625 1.00 78.81 114 HIS A C 1
ATOM 898 O O . HIS A 1 114 ? -12.221 -3.353 30.504 1.00 78.81 114 HIS A O 1
ATOM 904 N N . ALA A 1 115 ? -12.726 -5.261 31.574 1.00 80.12 115 ALA A N 1
ATOM 905 C CA . ALA A 1 115 ? -11.674 -5.140 32.589 1.00 80.12 115 ALA A CA 1
ATOM 906 C C . ALA A 1 115 ? -10.249 -5.324 32.031 1.00 80.12 115 ALA A C 1
ATOM 908 O O . ALA A 1 115 ? -9.279 -4.958 32.690 1.00 80.12 115 ALA A O 1
ATOM 909 N N . LEU A 1 116 ? -10.110 -5.903 30.831 1.00 82.81 116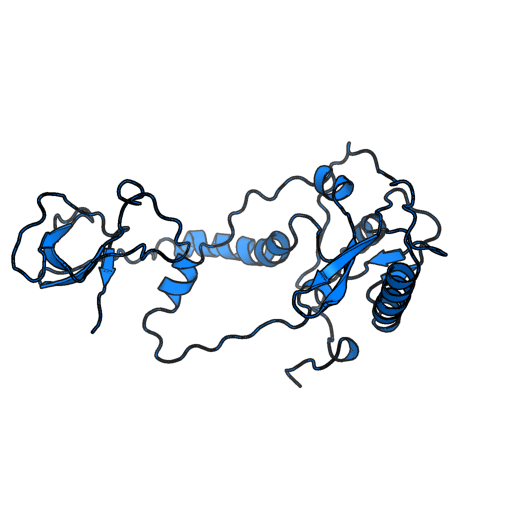 LEU A N 1
ATOM 910 C CA . LEU A 1 116 ? -8.822 -6.189 30.209 1.00 82.81 116 LEU A CA 1
ATOM 911 C C . LEU A 1 116 ? -8.885 -5.943 28.700 1.00 82.81 116 LEU A C 1
ATOM 913 O O . LEU A 1 116 ? -9.834 -6.356 28.033 1.00 82.81 116 LEU A O 1
ATOM 917 N N . LEU A 1 117 ? -7.855 -5.285 28.170 1.00 78.06 117 LEU A N 1
ATOM 918 C CA . LEU A 1 117 ? -7.688 -5.007 26.747 1.00 78.06 117 LEU A CA 1
ATOM 919 C C . LEU A 1 117 ? -6.362 -5.594 26.277 1.00 78.06 117 LEU A C 1
ATOM 921 O O . LEU A 1 117 ? -5.341 -5.466 26.951 1.00 78.06 117 LEU A O 1
ATOM 925 N N . SER A 1 118 ? -6.370 -6.222 25.105 1.00 78.81 118 SER A N 1
ATOM 926 C CA . SER A 1 118 ? -5.160 -6.724 24.457 1.00 78.81 118 SER A CA 1
ATOM 927 C C . SER A 1 118 ? -5.031 -6.093 23.080 1.00 78.81 118 SER A C 1
ATOM 929 O O . SER A 1 118 ? -5.959 -6.145 22.274 1.00 78.81 118 SER A O 1
ATOM 931 N N . PHE A 1 119 ? -3.872 -5.495 22.819 1.00 74.69 119 PHE A N 1
ATOM 932 C CA . PHE A 1 119 ? -3.534 -4.907 21.529 1.00 74.69 119 PHE A CA 1
ATOM 933 C C . PHE A 1 119 ? -2.625 -5.869 20.774 1.00 74.69 119 PHE A C 1
ATOM 935 O O . PHE A 1 119 ? -1.599 -6.301 21.296 1.00 74.69 119 PHE A O 1
ATOM 942 N N . LEU A 1 120 ? -3.011 -6.201 19.547 1.00 77.44 120 LEU A N 1
ATOM 943 C CA . LEU A 1 120 ? -2.233 -7.041 18.649 1.00 77.44 120 LEU A CA 1
ATOM 944 C C . LEU A 1 120 ? -2.002 -6.259 17.363 1.00 77.44 120 LEU A C 1
ATOM 946 O O . LEU A 1 120 ? -2.955 -5.751 16.772 1.00 77.44 120 LEU A O 1
ATOM 950 N N . ASP A 1 121 ? -0.744 -6.165 16.945 1.00 75.19 121 ASP A N 1
ATOM 951 C CA . ASP A 1 121 ? -0.374 -5.579 15.661 1.00 75.19 121 ASP A CA 1
ATOM 952 C C . ASP A 1 121 ? -0.026 -6.690 14.672 1.00 75.19 121 ASP A C 1
ATOM 954 O O . ASP A 1 121 ? 0.711 -7.628 14.988 1.00 75.19 121 ASP A O 1
ATOM 958 N N . ALA A 1 122 ? -0.573 -6.590 13.464 1.00 68.81 122 ALA A N 1
ATOM 959 C CA . ALA A 1 122 ? -0.279 -7.539 12.406 1.00 68.81 122 ALA A CA 1
ATOM 960 C C . ALA A 1 122 ? 1.059 -7.164 11.762 1.00 68.81 122 ALA A C 1
ATOM 962 O O . ALA A 1 122 ? 1.141 -6.225 10.961 1.00 68.81 122 ALA A O 1
ATOM 963 N N . TYR A 1 123 ? 2.110 -7.923 12.085 1.00 67.44 123 TYR A N 1
ATOM 964 C CA . TYR A 1 123 ? 3.425 -7.733 11.480 1.00 67.44 123 TYR A CA 1
ATOM 965 C C . TYR A 1 123 ? 3.323 -7.786 9.953 1.00 67.44 123 TYR A C 1
ATOM 967 O O . TYR A 1 123 ? 2.924 -8.795 9.377 1.00 67.44 123 TYR A O 1
ATOM 975 N N . SER A 1 124 ? 3.693 -6.688 9.289 1.00 71.19 124 SER A N 1
ATOM 976 C CA . SER A 1 124 ? 3.653 -6.585 7.825 1.00 71.19 124 SER A CA 1
ATOM 977 C C . SER A 1 124 ? 2.284 -6.932 7.212 1.00 71.19 124 SER A C 1
ATOM 979 O O . SER A 1 124 ? 2.224 -7.501 6.126 1.00 71.19 124 SER A O 1
ATOM 981 N N . GLY A 1 125 ? 1.180 -6.582 7.886 1.00 74.12 125 GLY A N 1
ATOM 982 C CA . GLY A 1 125 ? -0.169 -7.054 7.540 1.00 74.12 125 GLY A CA 1
ATOM 983 C C . GLY A 1 125 ? -0.589 -6.893 6.069 1.00 74.12 125 GLY A C 1
ATOM 984 O O . GLY A 1 125 ? -1.302 -7.745 5.551 1.00 74.12 125 GLY A O 1
ATOM 985 N N . TYR A 1 126 ? -0.100 -5.866 5.360 1.00 75.25 126 TYR A N 1
ATOM 986 C CA . TYR A 1 126 ? -0.355 -5.698 3.919 1.00 75.25 126 TYR A CA 1
ATOM 987 C C . TYR A 1 126 ? 0.217 -6.854 3.083 1.00 75.25 126 TYR A C 1
ATOM 989 O O . TYR A 1 126 ? -0.483 -7.420 2.248 1.00 75.25 126 TYR A O 1
ATOM 997 N N . ASN A 1 127 ? 1.450 -7.272 3.377 1.00 80.75 127 ASN A N 1
ATOM 998 C CA . ASN A 1 127 ? 2.152 -8.330 2.648 1.00 80.75 127 ASN A CA 1
ATOM 999 C C . ASN A 1 127 ? 1.552 -9.726 2.895 1.00 80.75 127 ASN A C 1
ATOM 1001 O O . ASN A 1 127 ? 1.947 -10.684 2.244 1.00 80.75 127 ASN A O 1
ATOM 1005 N N . GLN A 1 128 ? 0.610 -9.859 3.833 1.00 79.25 128 GLN A N 1
ATOM 1006 C CA . GLN A 1 128 ? -0.109 -11.109 4.079 1.00 79.25 128 GLN A CA 1
ATOM 1007 C C . GLN A 1 128 ? -1.343 -11.264 3.178 1.00 79.25 128 GLN A C 1
ATOM 1009 O O . GLN A 1 128 ? -1.936 -12.340 3.135 1.00 79.25 128 GLN A O 1
ATOM 1014 N N . ILE A 1 129 ? -1.753 -10.206 2.473 1.00 84.31 129 ILE A N 1
ATOM 1015 C CA . ILE A 1 129 ? -2.929 -10.212 1.603 1.00 84.31 129 ILE A CA 1
ATOM 1016 C C . ILE A 1 129 ? -2.466 -10.405 0.167 1.00 84.31 129 ILE A C 1
ATOM 1018 O O . ILE A 1 129 ? -1.734 -9.581 -0.370 1.00 84.31 129 ILE A O 1
ATOM 1022 N N . MET A 1 130 ? -2.921 -11.479 -0.469 1.00 87.69 130 MET A N 1
ATOM 1023 C CA . MET A 1 130 ? -2.599 -11.753 -1.868 1.00 87.69 130 MET A CA 1
ATOM 1024 C C . MET A 1 130 ? -3.255 -10.727 -2.796 1.00 87.69 130 MET A C 1
ATOM 1026 O O . MET A 1 130 ? -4.414 -10.344 -2.600 1.00 87.69 130 MET A O 1
ATOM 1030 N N . MET A 1 131 ? -2.538 -10.328 -3.842 1.00 90.69 131 MET A N 1
ATOM 1031 C CA . MET A 1 131 ? -3.126 -9.627 -4.979 1.00 90.69 131 MET A CA 1
ATOM 1032 C C . MET A 1 131 ? -4.021 -10.575 -5.778 1.00 90.69 131 MET A C 1
ATOM 1034 O O . MET A 1 131 ? -3.861 -11.796 -5.758 1.00 90.69 131 MET A O 1
ATOM 1038 N N . TYR A 1 132 ? -4.989 -10.017 -6.494 1.00 90.44 132 TYR A N 1
ATOM 1039 C CA . TYR A 1 132 ? -5.722 -10.763 -7.502 1.00 90.44 132 TYR A CA 1
ATOM 1040 C C . TYR A 1 132 ? -4.798 -11.010 -8.700 1.00 90.44 132 TYR A C 1
ATOM 1042 O O . TYR A 1 132 ? -4.278 -10.032 -9.235 1.00 90.44 132 TYR A O 1
ATOM 1050 N N . PRO A 1 133 ? -4.591 -12.264 -9.153 1.00 91.31 133 PRO A N 1
ATOM 1051 C CA . PRO A 1 133 ? -3.557 -12.562 -10.147 1.00 91.31 133 PRO A CA 1
ATOM 1052 C C . PRO A 1 133 ? -3.620 -11.730 -11.441 1.00 91.31 133 PRO A C 1
ATOM 1054 O O . PRO A 1 133 ? -2.574 -11.300 -11.918 1.00 91.31 133 PRO A O 1
ATOM 1057 N N . PRO A 1 134 ? -4.807 -11.411 -11.997 1.00 91.88 134 PRO A N 1
ATOM 1058 C CA . PRO A 1 134 ? -4.913 -10.491 -13.136 1.00 91.88 134 PRO A CA 1
ATOM 1059 C C . PRO A 1 134 ? -4.472 -9.046 -12.849 1.00 91.88 134 PRO A C 1
ATOM 1061 O O . PRO A 1 134 ? -4.062 -8.333 -13.764 1.00 91.88 134 PRO A O 1
ATOM 1064 N N . ASP A 1 135 ? -4.542 -8.611 -11.593 1.00 92.50 135 ASP A N 1
ATOM 1065 C CA . ASP A 1 135 ? -4.230 -7.245 -11.174 1.00 92.50 135 ASP A CA 1
ATOM 1066 C C . ASP A 1 135 ? -2.760 -7.084 -10.755 1.00 92.50 135 ASP A C 1
ATOM 1068 O O . ASP A 1 135 ? -2.238 -5.973 -10.819 1.00 92.50 135 ASP A O 1
ATOM 1072 N N . GLU A 1 136 ? -2.076 -8.178 -10.394 1.00 94.19 136 GLU A N 1
ATOM 1073 C CA . GLU A 1 136 ? -0.670 -8.215 -9.954 1.00 94.19 136 GLU A CA 1
ATOM 1074 C C . GLU A 1 136 ? 0.244 -7.368 -10.851 1.00 94.19 136 GLU A C 1
ATOM 1076 O O . GLU A 1 136 ? 0.927 -6.460 -10.372 1.00 94.19 136 GLU A O 1
ATOM 1081 N N . VAL A 1 137 ? 0.188 -7.583 -12.170 1.00 95.00 137 VAL A N 1
ATOM 1082 C CA . VAL A 1 137 ? 1.053 -6.900 -13.148 1.00 95.00 137 VAL A CA 1
ATOM 1083 C C . VAL A 1 137 ? 0.873 -5.376 -13.164 1.00 95.00 137 VAL A C 1
ATOM 1085 O O . VAL A 1 137 ? 1.808 -4.645 -13.488 1.00 95.00 137 VAL A O 1
ATOM 1088 N N . HIS A 1 138 ? -0.286 -4.856 -12.754 1.00 94.56 138 HIS A N 1
ATOM 1089 C CA . HIS A 1 138 ? -0.551 -3.414 -12.723 1.00 94.56 138 HIS A CA 1
ATOM 1090 C C . HIS A 1 138 ? 0.236 -2.704 -11.613 1.00 94.56 138 HIS A C 1
ATOM 1092 O O . HIS A 1 138 ? 0.466 -1.499 -11.692 1.00 94.56 138 HIS A O 1
ATOM 1098 N N . THR A 1 139 ? 0.716 -3.455 -10.618 1.00 95.50 139 THR A N 1
ATOM 1099 C CA . THR A 1 139 ? 1.599 -2.972 -9.541 1.00 95.50 139 THR A CA 1
ATOM 1100 C C . THR A 1 139 ? 3.079 -2.936 -9.943 1.00 95.50 139 THR A C 1
ATOM 1102 O O . THR A 1 139 ? 3.962 -2.818 -9.096 1.00 95.50 139 THR A O 1
ATOM 1105 N N . SER A 1 140 ? 3.372 -3.044 -11.238 1.00 97.00 140 SER A N 1
ATOM 1106 C CA . SER A 1 140 ? 4.740 -3.042 -11.743 1.00 97.00 140 SER A CA 1
ATOM 1107 C C . SER A 1 140 ? 5.512 -1.773 -11.368 1.00 97.00 140 SER A C 1
ATOM 1109 O O . SER A 1 140 ? 5.021 -0.645 -11.491 1.00 97.00 140 SER A O 1
ATOM 1111 N N . PHE A 1 141 ? 6.768 -1.949 -10.976 1.00 96.50 141 PHE A N 1
ATOM 1112 C CA . PHE A 1 141 ? 7.700 -0.885 -10.646 1.00 96.50 141 PHE A CA 1
ATOM 1113 C C . PHE A 1 141 ? 9.071 -1.116 -11.277 1.00 96.50 141 PHE A C 1
ATOM 1115 O O . PHE A 1 141 ? 9.504 -2.248 -11.497 1.00 96.50 141 PHE A O 1
ATOM 1122 N N . ILE A 1 142 ? 9.752 -0.009 -11.564 1.00 94.12 142 ILE A N 1
ATOM 1123 C CA . ILE A 1 142 ? 11.071 -0.008 -12.194 1.00 94.12 142 ILE A CA 1
ATOM 1124 C C . ILE A 1 142 ? 12.178 0.091 -11.149 1.00 94.12 142 ILE A C 1
ATOM 1126 O O . ILE A 1 142 ? 12.171 0.985 -10.293 1.00 94.12 142 ILE A O 1
ATOM 1130 N N . ILE A 1 143 ? 13.170 -0.790 -11.267 1.00 90.38 143 ILE A N 1
ATOM 1131 C CA . ILE A 1 143 ? 14.465 -0.646 -10.601 1.00 90.38 143 ILE A CA 1
ATOM 1132 C C . ILE A 1 143 ? 15.589 -0.565 -11.634 1.00 90.38 143 ILE A C 1
ATOM 1134 O O . ILE A 1 143 ? 15.350 -0.431 -12.832 1.00 90.38 143 ILE A O 1
ATOM 1138 N N . ASP A 1 144 ? 16.845 -0.545 -11.182 1.00 82.69 144 ASP A N 1
ATOM 1139 C CA . ASP A 1 144 ? 17.942 -0.186 -12.073 1.00 82.69 144 ASP A CA 1
ATOM 1140 C C . ASP A 1 144 ? 18.156 -1.157 -13.241 1.00 82.69 144 ASP A C 1
ATOM 1142 O O . ASP A 1 144 ? 18.458 -0.687 -14.339 1.00 82.69 144 ASP A O 1
ATOM 1146 N N . HIS A 1 145 ? 17.969 -2.454 -12.998 1.00 81.00 145 HIS A N 1
ATOM 1147 C CA . HIS A 1 145 ? 18.314 -3.547 -13.911 1.00 81.00 145 HIS A CA 1
ATOM 1148 C C . HIS A 1 145 ? 17.124 -4.423 -14.334 1.00 81.00 145 HIS A C 1
ATOM 1150 O O . HIS A 1 145 ? 17.294 -5.258 -15.212 1.00 81.00 145 HIS A O 1
ATOM 1156 N N . ALA A 1 146 ? 15.942 -4.245 -13.739 1.00 91.81 146 ALA A N 1
ATOM 1157 C CA . ALA A 1 146 ? 14.757 -5.047 -14.040 1.00 91.81 146 ALA A CA 1
ATOM 1158 C C . ALA A 1 146 ? 13.471 -4.336 -13.588 1.00 91.81 146 ALA A C 1
ATOM 1160 O O . ALA A 1 146 ? 13.515 -3.354 -12.837 1.00 91.81 146 ALA A O 1
ATOM 1161 N N . ASN A 1 147 ? 12.328 -4.848 -14.043 1.00 95.50 147 ASN A N 1
ATOM 1162 C CA . ASN A 1 147 ? 11.012 -4.452 -13.555 1.00 95.50 147 ASN A CA 1
ATOM 1163 C C . ASN A 1 147 ? 10.411 -5.609 -12.764 1.00 95.50 147 ASN A C 1
ATOM 1165 O O . ASN A 1 147 ? 10.563 -6.774 -13.130 1.00 95.50 147 ASN A O 1
ATOM 1169 N N . TYR A 1 148 ? 9.695 -5.275 -11.701 1.00 96.62 148 TYR A N 1
ATOM 1170 C CA . TYR A 1 148 ? 9.037 -6.253 -10.845 1.00 96.62 148 TYR A CA 1
ATOM 1171 C C . TYR A 1 148 ? 7.608 -5.824 -10.593 1.00 96.62 148 TYR A C 1
ATOM 1173 O O . TYR A 1 148 ? 7.306 -4.637 -10.642 1.00 96.62 148 TYR A O 1
ATOM 1181 N N . TYR A 1 149 ? 6.746 -6.771 -10.269 1.00 96.44 149 TYR A N 1
ATOM 1182 C CA . TYR A 1 149 ? 5.409 -6.502 -9.760 1.00 96.44 149 TYR A CA 1
ATOM 1183 C C . TYR A 1 149 ? 5.190 -7.257 -8.453 1.00 96.44 149 TYR A C 1
ATOM 1185 O O . TYR A 1 149 ? 5.901 -8.217 -8.149 1.00 96.44 149 TYR A O 1
ATOM 1193 N N . TYR A 1 150 ? 4.211 -6.817 -7.672 1.00 94.94 150 TYR A N 1
ATOM 1194 C CA . TYR A 1 150 ? 3.868 -7.439 -6.404 1.00 94.94 150 TYR A CA 1
ATOM 1195 C C . TYR A 1 150 ? 2.808 -8.535 -6.558 1.00 94.94 150 TYR A C 1
ATOM 1197 O O . TYR A 1 150 ? 1.788 -8.341 -7.216 1.00 94.94 150 TYR A O 1
ATOM 1205 N N . GLN A 1 151 ? 3.042 -9.669 -5.895 1.00 92.12 151 GLN A N 1
ATOM 1206 C CA . GLN A 1 151 ? 2.093 -10.785 -5.762 1.00 92.12 151 GLN A CA 1
ATOM 1207 C C . GLN A 1 151 ? 1.220 -10.661 -4.501 1.00 92.12 151 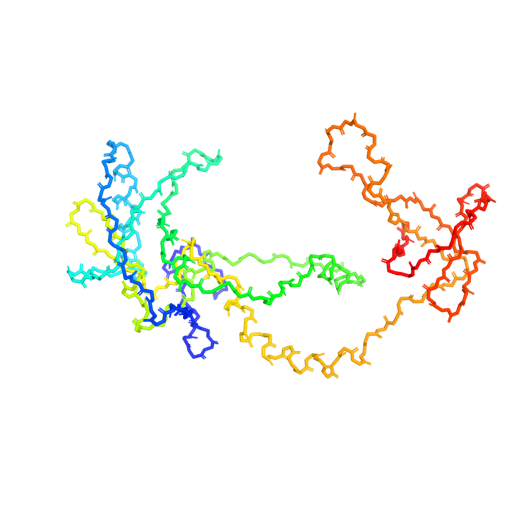GLN A C 1
ATOM 1209 O O . GLN A 1 151 ? 0.142 -11.242 -4.401 1.00 92.12 151 GLN A O 1
ATOM 1214 N N . VAL A 1 152 ? 1.686 -9.878 -3.531 1.00 90.75 152 VAL A N 1
ATOM 1215 C CA . VAL A 1 152 ? 0.975 -9.512 -2.298 1.00 90.75 152 VAL A CA 1
ATOM 1216 C C . VAL A 1 152 ? 0.688 -8.019 -2.309 1.00 90.75 152 VAL A C 1
ATOM 1218 O O . VAL A 1 152 ? 1.380 -7.280 -2.992 1.00 90.75 152 VAL A O 1
ATOM 1221 N N . MET A 1 153 ? -0.313 -7.542 -1.582 1.00 90.12 153 MET A N 1
ATOM 1222 C CA . MET A 1 153 ? -0.707 -6.135 -1.616 1.00 90.12 153 MET A CA 1
ATOM 1223 C C . MET A 1 153 ? 0.452 -5.224 -1.161 1.00 90.12 153 MET A C 1
ATOM 1225 O O . MET A 1 153 ? 0.833 -5.264 0.014 1.00 90.12 153 MET A O 1
ATOM 1229 N N . PRO A 1 154 ? 1.019 -4.382 -2.052 1.00 90.69 154 PRO A N 1
ATOM 1230 C CA . PRO A 1 154 ? 2.066 -3.453 -1.667 1.00 90.69 154 PRO A CA 1
ATOM 1231 C C . PRO A 1 154 ? 1.501 -2.257 -0.907 1.00 90.69 154 PRO A C 1
ATOM 1233 O O . PRO A 1 154 ? 0.351 -1.860 -1.065 1.00 90.69 154 PRO A O 1
ATOM 1236 N N . PHE A 1 155 ? 2.365 -1.614 -0.128 1.00 87.00 155 PHE A N 1
ATOM 1237 C CA . PHE A 1 155 ? 2.026 -0.358 0.527 1.00 87.00 155 PHE A CA 1
ATOM 1238 C C . PHE A 1 155 ? 1.860 0.787 -0.483 1.00 87.00 155 PHE A C 1
ATOM 1240 O O . PHE A 1 155 ? 2.707 0.976 -1.361 1.00 87.00 155 PHE A O 1
ATOM 1247 N N . GLY A 1 156 ? 0.847 1.628 -0.261 1.00 86.44 156 GLY A N 1
ATOM 1248 C CA . GLY A 1 156 ? 0.665 2.885 -0.989 1.00 86.44 156 GLY A CA 1
ATOM 1249 C C . GLY A 1 156 ? -0.263 2.771 -2.193 1.00 86.44 156 GLY A C 1
ATOM 1250 O O . GLY A 1 156 ? -0.319 3.704 -3.000 1.00 86.44 156 GLY A O 1
ATOM 1251 N N . LEU A 1 157 ? -0.983 1.658 -2.317 1.00 88.31 157 LEU A N 1
ATOM 1252 C CA . LEU A 1 157 ? -2.123 1.572 -3.210 1.00 88.31 157 LEU A CA 1
ATOM 1253 C C . LEU A 1 157 ? -3.302 2.358 -2.602 1.00 88.31 157 LEU A C 1
ATOM 1255 O O . LEU A 1 157 ? -3.258 2.915 -1.497 1.00 88.31 157 LEU A O 1
ATOM 1259 N N . LYS A 1 158 ? -4.355 2.515 -3.392 1.00 81.31 158 LYS A N 1
ATOM 1260 C CA . LYS A 1 158 ? -5.612 3.098 -2.942 1.00 81.31 158 LYS A CA 1
ATOM 1261 C C . LYS A 1 158 ? -6.543 1.963 -2.559 1.00 81.31 158 LYS A C 1
ATOM 1263 O O . LYS A 1 158 ? -6.607 0.967 -3.265 1.00 81.31 158 LYS A O 1
ATOM 1268 N N . ASN A 1 159 ? -7.353 2.190 -1.528 1.00 73.19 159 ASN A N 1
ATOM 1269 C CA . ASN A 1 159 ? -8.321 1.219 -1.008 1.00 73.19 159 ASN A CA 1
ATOM 1270 C C . ASN A 1 159 ? -7.683 0.028 -0.249 1.00 73.19 159 ASN A C 1
ATOM 1272 O O . ASN A 1 159 ? -8.389 -0.915 0.094 1.00 73.19 159 ASN A O 1
ATOM 1276 N N . ASP A 1 160 ? -6.404 0.114 0.135 1.00 65.69 160 ASP A N 1
ATOM 1277 C CA . ASP A 1 160 ? -5.650 -0.939 0.853 1.00 65.69 160 ASP A CA 1
ATOM 1278 C C . ASP A 1 160 ? -6.348 -1.386 2.147 1.00 65.69 160 ASP A C 1
ATOM 1280 O O . ASP A 1 160 ? -6.420 -2.566 2.481 1.00 65.69 160 ASP A O 1
ATOM 1284 N N . VAL A 1 161 ? -6.919 -0.422 2.874 1.00 58.41 161 VAL A N 1
ATOM 1285 C CA . VAL A 1 161 ? -7.663 -0.658 4.123 1.00 58.41 161 VAL A CA 1
ATOM 1286 C C . VAL A 1 161 ? -9.140 -0.962 3.849 1.00 58.41 161 VAL A C 1
ATOM 1288 O O . VAL A 1 161 ? -9.824 -1.600 4.656 1.00 58.41 161 VAL A O 1
ATOM 1291 N N . SER A 1 162 ? -9.652 -0.509 2.702 1.00 52.31 162 SER A N 1
ATOM 1292 C CA . SER A 1 162 ? -11.053 -0.691 2.342 1.00 52.31 162 SER A CA 1
ATOM 1293 C C . SER A 1 162 ? -11.321 -2.113 1.853 1.00 52.31 162 SER A C 1
ATOM 1295 O O . SER A 1 162 ? -12.367 -2.647 2.179 1.00 52.31 162 SER A O 1
ATOM 1297 N N . ASP A 1 163 ? -10.363 -2.800 1.225 1.00 52.38 163 ASP A N 1
ATOM 1298 C CA . ASP A 1 163 ? -10.505 -4.217 0.855 1.00 52.38 163 ASP A CA 1
ATOM 1299 C C . ASP A 1 163 ? -10.413 -5.181 2.046 1.00 52.38 163 ASP A C 1
ATOM 1301 O O . ASP A 1 163 ? -11.164 -6.159 2.119 1.00 52.38 163 ASP A O 1
ATOM 1305 N N . LEU A 1 164 ? -9.585 -4.847 3.041 1.00 52.19 164 LEU A N 1
ATOM 1306 C CA . LEU A 1 164 ? -9.601 -5.479 4.368 1.00 52.19 164 LEU A CA 1
ATOM 1307 C C . LEU A 1 164 ? -10.981 -5.404 5.020 1.00 52.19 164 LEU A C 1
ATOM 1309 O O . LEU A 1 164 ? -11.431 -6.347 5.675 1.00 52.19 164 LEU A O 1
ATOM 1313 N N . THR A 1 165 ? -11.681 -4.294 4.798 1.00 45.03 165 THR A N 1
ATOM 1314 C CA . THR A 1 165 ? -12.999 -4.062 5.372 1.00 45.03 165 THR A CA 1
ATOM 1315 C C . THR A 1 165 ? -14.150 -4.440 4.438 1.00 45.03 165 THR A C 1
ATOM 1317 O O . THR A 1 165 ? -15.184 -4.822 4.955 1.00 45.03 165 THR A O 1
ATOM 1320 N N . SER A 1 166 ? -14.033 -4.474 3.109 1.00 44.53 166 SER A N 1
ATOM 1321 C CA . SER A 1 166 ? -15.167 -4.588 2.169 1.00 44.53 166 SER A CA 1
ATOM 1322 C C . SER A 1 166 ? -15.818 -5.980 2.157 1.00 44.53 166 SER A C 1
ATOM 1324 O O . SER A 1 166 ? -17.049 -6.110 2.091 1.00 44.53 166 SER A O 1
ATOM 1326 N N . ARG A 1 167 ? -15.034 -7.057 2.337 1.00 46.59 167 ARG A N 1
ATOM 1327 C CA . ARG A 1 167 ? -15.594 -8.397 2.631 1.00 46.59 167 ARG A CA 1
ATOM 1328 C C . ARG A 1 167 ? -16.119 -8.499 4.063 1.00 46.59 167 ARG A C 1
ATOM 1330 O O . ARG A 1 167 ? -17.153 -9.136 4.277 1.00 46.59 167 ARG A O 1
ATOM 1337 N N . ALA A 1 168 ? -15.485 -7.827 5.026 1.00 42.34 168 ALA A N 1
ATOM 1338 C CA . ALA A 1 168 ? -15.997 -7.733 6.394 1.00 42.34 168 ALA A CA 1
ATOM 1339 C C . ALA A 1 168 ? -17.290 -6.885 6.481 1.00 42.34 168 ALA A C 1
ATOM 1341 O O . ALA A 1 168 ? -18.152 -7.147 7.316 1.00 42.34 168 ALA A O 1
ATOM 1342 N N . THR A 1 169 ? -17.509 -5.930 5.573 1.00 41.00 169 THR A N 1
ATOM 1343 C CA . THR A 1 169 ? -18.647 -4.999 5.571 1.00 41.00 169 THR A CA 1
ATOM 1344 C C . THR A 1 169 ? -19.811 -5.474 4.708 1.00 41.00 169 THR A C 1
ATOM 1346 O O . THR A 1 169 ? -20.961 -5.133 4.994 1.00 41.00 169 THR A O 1
ATOM 1349 N N . LYS A 1 170 ? -19.593 -6.390 3.754 1.00 45.22 170 LYS A N 1
ATOM 1350 C CA . LYS A 1 170 ? -20.696 -7.232 3.258 1.00 45.22 170 LYS A CA 1
ATOM 1351 C C . LYS A 1 170 ? -21.331 -8.042 4.401 1.00 45.22 170 LYS A C 1
ATOM 1353 O O . LYS A 1 170 ? -22.552 -8.175 4.402 1.00 45.22 170 LYS A O 1
ATOM 1358 N N . LYS A 1 171 ? -20.573 -8.455 5.435 1.00 39.78 171 LYS A N 1
ATOM 1359 C CA . LYS A 1 171 ? -21.151 -8.946 6.708 1.00 39.78 171 LYS A CA 1
ATOM 1360 C C . LYS A 1 171 ? -21.770 -7.824 7.558 1.00 39.78 171 LYS A C 1
ATOM 1362 O O . LYS A 1 171 ? -22.770 -8.073 8.216 1.00 39.78 171 LYS A O 1
ATOM 1367 N N . LEU A 1 172 ? -21.303 -6.573 7.489 1.00 43.62 172 LEU A N 1
ATOM 1368 C CA . LEU A 1 172 ? -22.019 -5.421 8.077 1.00 43.62 172 LEU A CA 1
ATOM 1369 C C . LEU A 1 172 ? -23.374 -5.123 7.383 1.00 43.62 172 LEU A C 1
ATOM 1371 O O . LEU A 1 172 ? -24.221 -4.447 7.955 1.00 43.62 172 LEU A O 1
ATOM 1375 N N . ARG A 1 173 ? -23.710 -5.701 6.218 1.00 46.75 173 ARG A N 1
ATOM 1376 C CA . ARG A 1 173 ? -25.127 -5.740 5.781 1.00 46.75 173 ARG A CA 1
ATOM 1377 C C . ARG A 1 173 ? -25.990 -6.608 6.706 1.00 46.75 173 ARG A C 1
ATOM 1379 O O . ARG A 1 173 ? -27.144 -6.261 6.937 1.00 46.75 173 ARG A O 1
ATOM 1386 N N . ALA A 1 174 ? -25.424 -7.652 7.318 1.00 43.34 174 ALA A N 1
ATOM 1387 C CA . ALA A 1 174 ? -26.045 -8.320 8.462 1.00 43.34 174 ALA A CA 1
ATOM 1388 C C . ALA A 1 174 ? -26.039 -7.424 9.718 1.00 43.34 174 ALA A C 1
ATOM 1390 O O . ALA A 1 174 ? -26.960 -7.521 10.524 1.00 43.34 174 ALA A O 1
ATOM 1391 N N . SER A 1 175 ? -25.094 -6.478 9.852 1.00 44.53 175 SER A N 1
ATOM 1392 C CA . SER A 1 175 ? -25.130 -5.463 10.919 1.00 44.53 175 SER A CA 1
ATOM 1393 C C . SER A 1 175 ? -26.139 -4.337 10.699 1.00 44.53 175 SER A C 1
ATOM 1395 O O . SER A 1 175 ? -26.607 -3.775 11.679 1.00 44.53 175 SER A O 1
ATOM 1397 N N . ARG A 1 176 ? -26.592 -4.044 9.472 1.00 45.62 176 ARG A N 1
ATOM 1398 C CA . ARG A 1 176 ? -27.791 -3.203 9.263 1.00 45.62 176 ARG A CA 1
ATOM 1399 C C . ARG A 1 176 ? -29.041 -3.839 9.885 1.00 45.62 176 ARG A C 1
ATOM 1401 O O . ARG A 1 176 ? -29.917 -3.117 10.339 1.00 45.62 176 ARG A O 1
ATOM 1408 N N . ARG A 1 177 ? -29.065 -5.173 10.003 1.00 42.97 177 ARG A N 1
ATOM 1409 C CA . ARG A 1 177 ? -30.045 -5.954 10.784 1.00 42.97 177 ARG A CA 1
ATOM 1410 C C . ARG A 1 177 ? -29.771 -5.954 12.299 1.00 42.97 177 ARG A C 1
ATOM 1412 O O . ARG A 1 177 ? -30.604 -6.434 13.057 1.00 42.97 177 ARG A O 1
ATOM 1419 N N . TYR A 1 178 ? -28.606 -5.456 12.721 1.00 38.09 178 TYR A N 1
ATOM 1420 C CA . TYR A 1 178 ? -28.128 -5.368 14.108 1.00 38.09 178 TYR A CA 1
ATOM 1421 C C . TYR A 1 178 ? -28.103 -3.918 14.632 1.00 38.09 178 TYR A C 1
ATOM 1423 O O . TYR A 1 178 ? -28.117 -3.709 15.837 1.00 38.09 178 TYR A O 1
ATOM 1431 N N . ASN A 1 179 ? -28.145 -2.906 13.756 1.00 42.50 179 ASN A N 1
ATOM 1432 C CA . ASN A 1 179 ? -28.322 -1.489 14.101 1.00 42.50 179 ASN A CA 1
ATOM 1433 C C . ASN A 1 179 ? -29.737 -1.200 14.642 1.00 42.50 179 ASN A C 1
ATOM 1435 O O . ASN A 1 179 ? -29.972 -0.173 15.264 1.00 42.50 179 ASN A O 1
ATOM 1439 N N . THR A 1 180 ? -30.656 -2.153 14.488 1.00 45.28 180 THR A N 1
ATOM 1440 C CA . THR A 1 180 ? -31.904 -2.280 15.254 1.00 45.28 180 THR A CA 1
ATOM 1441 C C . THR A 1 180 ? -31.672 -2.521 16.755 1.00 45.28 180 THR A C 1
ATOM 1443 O O . THR A 1 180 ? -32.626 -2.476 17.521 1.00 45.28 180 THR A O 1
ATOM 1446 N N . ARG A 1 181 ? -30.429 -2.786 17.195 1.00 44.53 181 ARG A N 1
ATOM 1447 C CA . ARG A 1 181 ? -30.020 -2.976 18.600 1.00 44.53 181 ARG A CA 1
ATOM 1448 C C . ARG A 1 181 ? -29.045 -1.899 19.098 1.00 44.53 181 ARG A C 1
ATOM 1450 O O . ARG A 1 181 ? -28.288 -2.158 20.034 1.00 44.53 181 ARG A O 1
ATOM 1457 N N . VAL A 1 182 ? -29.031 -0.704 18.498 1.00 44.44 182 VAL A N 1
ATOM 1458 C CA . VAL A 1 182 ? -28.401 0.457 19.151 1.00 44.44 182 VAL A CA 1
ATOM 1459 C C . VAL A 1 182 ? -29.131 0.667 20.476 1.00 44.44 182 VAL A C 1
ATOM 1461 O O . VAL A 1 182 ? -30.309 1.008 20.479 1.00 44.44 182 VAL A O 1
ATOM 1464 N N . ARG A 1 183 ? -28.453 0.414 21.600 1.00 48.16 183 ARG A N 1
ATOM 1465 C CA . ARG A 1 183 ? -28.957 0.819 22.911 1.00 48.16 183 ARG A CA 1
ATOM 1466 C C . ARG A 1 183 ? -28.710 2.323 23.029 1.00 48.16 183 ARG A C 1
ATOM 1468 O O . ARG A 1 183 ? -27.540 2.714 23.024 1.00 48.16 183 ARG A O 1
ATOM 1475 N N . PRO A 1 184 ? -29.752 3.167 23.058 1.00 51.78 184 PRO A N 1
ATOM 1476 C CA . PRO A 1 184 ? -29.563 4.583 23.331 1.00 51.78 184 PRO A CA 1
ATOM 1477 C C . PRO A 1 184 ? -28.808 4.735 24.656 1.00 51.78 184 PRO A C 1
ATOM 1479 O O . PRO A 1 184 ? -29.073 4.013 25.618 1.00 51.78 184 PRO A O 1
ATOM 1482 N N . ARG A 1 185 ? -27.817 5.633 24.683 1.00 63.09 185 ARG A N 1
ATOM 1483 C CA . ARG A 1 185 ? -27.147 6.025 25.925 1.00 63.09 185 ARG A CA 1
ATOM 1484 C C . ARG A 1 185 ? -28.153 6.842 26.729 1.00 63.09 185 ARG A C 1
ATOM 1486 O O . ARG A 1 185 ? -28.378 8.000 26.403 1.00 63.09 185 ARG A O 1
ATOM 1493 N N . SER A 1 186 ? -28.799 6.211 27.702 1.00 70.56 186 SER A N 1
ATOM 1494 C CA . SER A 1 186 ? -29.677 6.884 28.655 1.00 70.56 186 SER A CA 1
ATOM 1495 C C . SER A 1 186 ? -28.888 7.196 29.919 1.00 70.56 186 SER A C 1
ATOM 1497 O O . SER A 1 186 ? -28.332 6.275 30.525 1.00 70.56 186 SER A O 1
ATOM 1499 N N . PHE A 1 187 ? -28.859 8.462 30.311 1.00 81.12 187 PHE A N 1
ATOM 1500 C CA . PHE A 1 187 ? -28.320 8.898 31.595 1.00 81.12 187 PHE A CA 1
ATOM 1501 C C . PHE A 1 187 ? -29.475 9.119 32.568 1.00 81.12 187 PHE A C 1
ATOM 1503 O O . PHE A 1 187 ? -30.593 9.417 32.156 1.00 81.12 187 PHE A O 1
ATOM 1510 N N . ARG A 1 188 ? -29.224 8.956 33.860 1.00 81.06 188 ARG A N 1
ATOM 1511 C CA . ARG A 1 188 ? -30.181 9.261 34.921 1.00 81.06 188 ARG A CA 1
ATOM 1512 C C . ARG A 1 188 ? -29.772 10.545 35.618 1.00 81.06 188 ARG A C 1
ATOM 1514 O O . ARG A 1 188 ? -28.598 10.908 35.660 1.00 81.06 188 ARG A O 1
ATOM 1521 N N . VAL A 1 189 ? -30.757 11.216 36.202 1.00 84.31 189 VAL A N 1
ATOM 1522 C CA . VAL A 1 189 ? -30.503 12.331 37.115 1.00 84.31 189 VAL A CA 1
ATOM 1523 C C . VAL A 1 189 ? -29.566 11.853 38.228 1.00 84.31 189 VAL A C 1
ATOM 1525 O O . VAL A 1 189 ? -29.820 10.827 38.857 1.00 84.31 189 VAL A O 1
ATOM 1528 N N . GLY A 1 190 ? -28.474 12.584 38.440 1.00 81.56 190 GLY A N 1
ATOM 1529 C CA . GLY A 1 190 ? -27.408 12.249 39.382 1.00 81.56 190 GLY A CA 1
ATOM 1530 C C . GLY A 1 190 ? -26.151 11.641 38.752 1.00 81.56 190 GLY A C 1
ATOM 1531 O O . GLY A 1 190 ? -25.098 11.696 39.388 1.00 81.56 190 GLY A O 1
ATOM 1532 N N . ASP A 1 191 ? -26.212 11.128 37.518 1.00 84.06 191 ASP A N 1
ATOM 1533 C CA . ASP A 1 191 ? -25.038 10.557 36.849 1.00 84.06 191 ASP A CA 1
ATOM 1534 C C . ASP A 1 191 ? -23.975 11.631 36.581 1.00 84.06 191 ASP A C 1
ATOM 1536 O O . ASP A 1 191 ? -24.286 12.754 36.167 1.00 84.06 191 ASP A O 1
ATOM 1540 N N . LEU A 1 192 ? -22.704 11.275 36.789 1.00 85.75 192 LEU A N 1
ATOM 1541 C CA . LEU A 1 192 ? -21.578 12.119 36.404 1.00 85.75 192 LEU A CA 1
ATOM 1542 C C . LEU A 1 192 ? -21.202 11.849 34.949 1.00 85.75 192 LEU A C 1
ATOM 1544 O O . LEU A 1 192 ? -21.086 10.698 34.523 1.00 85.75 192 LEU A O 1
ATOM 1548 N N . VAL A 1 193 ? -20.984 12.915 34.183 1.00 84.75 193 VAL A N 1
ATOM 1549 C CA . VAL A 1 193 ? -20.690 12.852 32.754 1.00 84.75 193 VAL A CA 1
ATOM 1550 C C . VAL A 1 193 ? -19.589 13.827 32.336 1.00 84.75 193 VAL A C 1
ATOM 1552 O O . VAL A 1 193 ? -19.479 14.950 32.829 1.00 84.75 193 VAL A O 1
ATOM 1555 N N . TRP A 1 194 ? -18.779 13.399 31.375 1.00 82.69 194 TRP A N 1
ATOM 1556 C CA . TRP A 1 194 ? -17.962 14.263 30.536 1.00 82.69 194 TRP A CA 1
ATOM 1557 C C . TRP A 1 194 ? -18.821 14.884 29.432 1.00 82.69 194 TRP A C 1
ATOM 1559 O O . TRP A 1 194 ? -19.692 14.223 28.862 1.00 82.69 194 TRP A O 1
ATOM 1569 N N . ARG A 1 195 ? -18.523 16.134 29.082 1.00 86.38 195 ARG A N 1
ATOM 1570 C CA . ARG A 1 195 ? -19.195 16.913 28.038 1.00 86.38 195 ARG A CA 1
ATOM 1571 C C . ARG A 1 195 ? -18.219 17.291 26.931 1.00 86.38 195 ARG A C 1
ATOM 1573 O O . ARG A 1 195 ? -17.130 17.787 27.214 1.00 86.38 195 ARG A O 1
ATOM 1580 N N . LEU A 1 196 ? -18.629 17.120 25.679 1.00 79.19 196 LEU A N 1
ATOM 1581 C CA . LEU A 1 196 ? -17.836 17.519 24.517 1.00 79.19 196 LEU A CA 1
ATOM 1582 C C . LEU A 1 196 ? -17.691 19.054 24.454 1.00 79.19 196 LEU A C 1
ATOM 1584 O O . LEU A 1 196 ? -18.692 19.773 24.477 1.00 79.19 196 LEU A O 1
ATOM 1588 N N . LEU A 1 197 ? -16.460 19.566 24.381 1.00 69.81 197 LEU A N 1
ATOM 1589 C CA . LEU A 1 197 ? -16.182 20.989 24.170 1.00 69.81 197 LEU A CA 1
ATOM 1590 C C . LEU A 1 197 ? -16.236 21.285 22.663 1.00 69.81 197 LEU A C 1
ATOM 1592 O O . LEU A 1 197 ? -15.559 20.628 21.875 1.00 69.81 197 LEU A O 1
ATOM 1596 N N . GLY A 1 198 ? -17.081 22.237 22.256 1.00 59.41 198 GLY A N 1
ATOM 1597 C CA . GLY A 1 198 ? -17.220 22.638 20.852 1.00 59.41 198 GLY A CA 1
ATOM 1598 C C . GLY A 1 198 ? -15.969 23.334 20.306 1.00 59.41 198 GLY A C 1
ATOM 1599 O O . GLY A 1 198 ? -15.170 23.885 21.063 1.00 59.41 198 GLY A O 1
ATOM 1600 N N . GLU A 1 199 ? -15.821 23.344 18.978 1.00 49.22 199 GLU A N 1
ATOM 1601 C CA . GLU A 1 199 ? -14.676 23.947 18.272 1.00 49.22 199 GLU A CA 1
ATOM 1602 C C . GLU A 1 199 ? -14.504 25.458 18.536 1.00 49.22 199 GLU A C 1
ATOM 1604 O O . GLU A 1 199 ? -13.408 25.985 18.373 1.00 49.22 199 GLU A O 1
ATOM 1609 N N . GLU A 1 200 ? -15.546 26.142 19.019 1.00 42.62 200 GLU A N 1
ATOM 1610 C CA . GLU A 1 200 ? -15.605 27.599 19.228 1.00 42.62 200 GLU A CA 1
ATOM 1611 C C . GLU A 1 200 ? -14.860 28.119 20.476 1.00 42.62 200 GLU A C 1
ATOM 1613 O O . GLU A 1 200 ? -14.869 29.319 20.735 1.00 42.62 200 GLU A O 1
ATOM 1618 N N . ARG A 1 201 ? -14.207 27.249 21.262 1.00 46.44 201 ARG A N 1
ATOM 1619 C CA . ARG A 1 201 ? -13.366 27.648 22.417 1.00 46.44 201 ARG A CA 1
ATOM 1620 C C . ARG A 1 201 ? -11.917 27.169 22.336 1.00 46.44 201 ARG A C 1
ATOM 1622 O O . ARG A 1 201 ? -11.235 27.107 23.356 1.00 46.44 201 ARG A O 1
ATOM 1629 N N . LYS A 1 202 ? -11.427 26.825 21.140 1.00 47.25 202 LYS A N 1
ATOM 1630 C CA . LYS A 1 202 ? -9.979 26.732 20.916 1.00 47.25 202 LYS A CA 1
ATOM 1631 C C . LYS A 1 202 ? -9.411 28.149 20.932 1.00 47.25 202 LYS A C 1
ATOM 1633 O O . LYS A 1 202 ? -9.248 28.758 19.878 1.00 47.25 202 LYS A O 1
ATOM 1638 N N . ASP A 1 203 ? -9.155 28.676 22.126 1.00 42.72 203 ASP A N 1
ATOM 1639 C CA . ASP A 1 203 ? -8.300 29.847 22.251 1.00 42.72 203 ASP A CA 1
ATOM 1640 C C . ASP A 1 203 ? -6.969 29.531 21.571 1.00 42.72 203 ASP A C 1
ATOM 1642 O O . ASP A 1 203 ? -6.428 28.427 21.665 1.00 42.72 203 ASP A O 1
ATOM 1646 N N . THR A 1 204 ? -6.513 30.500 20.791 1.00 46.22 204 THR A N 1
ATOM 1647 C CA . THR A 1 204 ? -5.328 30.456 19.945 1.00 46.22 204 THR A CA 1
ATOM 1648 C C . THR A 1 204 ? -4.066 30.188 20.761 1.00 46.22 204 THR A C 1
ATOM 1650 O O . THR A 1 204 ? -3.348 31.109 21.138 1.00 46.22 204 THR A O 1
ATOM 1653 N N . SER A 1 205 ? -3.763 28.916 20.980 1.00 42.75 205 SER A N 1
ATOM 1654 C CA . SER A 1 205 ? -2.404 28.406 21.097 1.00 42.75 205 SER A CA 1
ATOM 1655 C C . SER A 1 205 ? -2.378 26.942 20.661 1.00 42.75 205 SER A C 1
ATOM 1657 O O . SER A 1 205 ? -3.217 26.121 21.029 1.00 42.75 205 SER A O 1
ATOM 1659 N N . ASP A 1 206 ? -1.428 26.645 19.782 1.00 50.38 206 ASP A N 1
ATOM 1660 C CA . ASP A 1 206 ? -1.136 25.321 19.255 1.00 50.38 206 ASP A CA 1
ATOM 1661 C C . ASP A 1 206 ? -0.865 24.310 20.373 1.00 50.38 206 ASP A C 1
ATOM 1663 O O . ASP A 1 206 ? 0.271 24.162 20.809 1.00 50.38 206 ASP A O 1
ATOM 1667 N N . GLU A 1 207 ? -1.865 23.521 20.761 1.00 45.72 207 GLU A N 1
ATOM 1668 C CA . GLU A 1 207 ? -1.614 22.221 21.374 1.00 45.72 207 GLU A CA 1
ATOM 1669 C C . GLU A 1 207 ? -2.561 21.172 20.797 1.00 45.72 207 GLU A C 1
ATOM 1671 O O . GLU A 1 207 ? -3.735 21.039 21.136 1.00 45.72 207 GLU A O 1
ATOM 1676 N N . LYS A 1 208 ? -1.977 20.353 19.925 1.00 45.31 208 LYS A N 1
ATOM 1677 C CA . LYS A 1 208 ? -2.495 19.131 19.289 1.00 45.31 208 LYS A CA 1
ATOM 1678 C C . LYS A 1 208 ? -3.070 18.079 20.270 1.00 45.31 208 LYS A C 1
ATOM 1680 O O . LYS A 1 208 ? -3.500 17.016 19.831 1.00 45.31 208 LYS A O 1
ATOM 1685 N N . PHE A 1 209 ? -3.080 18.381 21.569 1.00 42.09 209 PHE A N 1
ATOM 1686 C CA . PHE A 1 209 ? -3.537 17.556 22.686 1.00 42.09 209 PHE A CA 1
ATOM 1687 C C . PHE A 1 209 ? -4.528 18.273 23.619 1.00 42.09 209 PHE A C 1
ATOM 1689 O O . PHE A 1 209 ? -4.802 17.766 24.705 1.00 42.09 209 PHE A O 1
ATOM 1696 N N . ALA A 1 210 ? -5.087 19.421 23.220 1.00 49.03 210 ALA A N 1
ATOM 1697 C CA . ALA A 1 210 ? -6.101 20.096 24.023 1.00 49.03 210 ALA A CA 1
ATOM 1698 C C . ALA A 1 210 ? -7.280 19.142 24.330 1.00 49.03 210 ALA A C 1
ATOM 1700 O O . ALA A 1 210 ? -7.813 18.504 23.408 1.00 49.03 210 ALA A O 1
ATOM 1701 N N . PRO A 1 211 ? -7.696 19.012 25.604 1.00 52.81 211 PRO A N 1
ATOM 1702 C CA . PRO A 1 211 ? -8.747 18.085 25.991 1.00 52.81 211 PRO A CA 1
ATOM 1703 C C . PRO A 1 211 ? -10.052 18.438 25.274 1.00 52.81 211 PRO A C 1
ATOM 1705 O O . PRO A 1 211 ? -10.599 19.526 25.413 1.00 52.81 211 PRO A O 1
ATOM 1708 N N . THR A 1 212 ? -10.556 17.492 24.482 1.00 65.31 212 THR A N 1
ATOM 1709 C CA . THR A 1 212 ? -11.802 17.645 23.706 1.00 65.31 212 THR A CA 1
ATOM 1710 C C . THR A 1 212 ? -13.050 17.488 24.584 1.00 65.31 212 THR A C 1
ATOM 1712 O O . THR A 1 212 ? -14.162 17.826 24.184 1.00 65.31 212 THR A O 1
ATOM 1715 N N . TRP A 1 213 ? -12.869 16.992 25.807 1.00 74.00 213 TRP A N 1
ATOM 1716 C CA . TRP A 1 213 ? -13.922 16.725 26.774 1.00 74.00 213 TRP A CA 1
ATOM 1717 C C . TRP A 1 213 ? -13.653 17.525 28.048 1.00 74.00 213 TRP A C 1
ATOM 1719 O O . TRP A 1 213 ? -12.550 17.485 28.585 1.00 74.00 213 TRP A O 1
ATOM 1729 N N . GLY A 1 214 ? -14.662 18.252 28.521 1.00 77.06 214 GLY A N 1
ATOM 1730 C CA . GLY A 1 214 ? -14.648 18.961 29.799 1.00 77.06 214 GLY A CA 1
ATOM 1731 C C . GLY A 1 214 ? -15.566 18.272 30.803 1.00 77.06 214 GLY A C 1
ATOM 1732 O O . GLY A 1 214 ? -16.536 17.619 30.413 1.00 77.06 214 GLY A O 1
ATOM 1733 N N . GLY A 1 215 ? -15.278 18.400 32.092 1.00 78.94 215 GLY A N 1
ATOM 1734 C CA . GLY A 1 215 ? -16.068 17.783 33.160 1.00 78.94 215 GLY A CA 1
ATOM 1735 C C . GLY A 1 215 ? -15.237 17.531 34.417 1.00 78.94 215 GLY A C 1
ATOM 1736 O O . GLY A 1 215 ? -14.085 17.969 34.467 1.00 78.94 215 GLY A O 1
ATOM 1737 N N . PRO A 1 216 ? -15.792 16.826 35.418 1.00 84.69 216 PRO A N 1
ATOM 1738 C CA . PRO A 1 216 ? -17.127 16.204 35.445 1.00 84.69 216 PRO A CA 1
ATOM 1739 C C . PRO A 1 216 ? -18.296 17.195 35.578 1.00 84.69 216 PRO A C 1
ATOM 1741 O O . PRO A 1 216 ? -18.187 18.234 36.226 1.00 84.69 216 PRO A O 1
ATOM 1744 N N . PHE A 1 217 ? -19.440 16.826 35.004 1.00 86.06 217 PHE A N 1
ATOM 1745 C CA . PHE A 1 217 ? -20.739 17.482 35.183 1.00 86.06 217 PHE A CA 1
ATOM 1746 C C . PHE A 1 217 ? -21.755 16.482 35.728 1.00 86.06 217 PHE A C 1
ATOM 1748 O O . PHE A 1 217 ? -21.628 15.289 35.464 1.00 86.06 217 PHE A O 1
ATOM 1755 N N . ARG A 1 218 ? -22.776 16.946 36.450 1.00 89.50 218 ARG A N 1
ATOM 1756 C CA . ARG A 1 218 ? -23.868 16.093 36.938 1.00 89.50 218 ARG A CA 1
ATOM 1757 C C . ARG A 1 218 ? -25.118 16.287 36.082 1.00 89.50 218 ARG A C 1
ATOM 1759 O O . ARG A 1 218 ? -25.465 17.416 35.742 1.00 89.50 218 ARG A O 1
ATOM 1766 N N . VAL A 1 219 ? -25.795 15.196 35.728 1.00 88.06 219 VAL A N 1
ATOM 1767 C CA . VAL A 1 219 ? -27.091 15.241 35.035 1.00 88.06 219 VAL A CA 1
ATOM 1768 C C . VAL A 1 219 ? -28.178 15.663 36.020 1.00 88.06 219 VAL A C 1
ATOM 1770 O O . VAL A 1 219 ? -28.353 15.028 37.056 1.00 88.06 219 VAL A O 1
ATOM 1773 N N . THR A 1 220 ? -28.921 16.719 35.697 1.00 87.75 220 THR A N 1
ATOM 1774 C CA . THR A 1 220 ? -29.992 17.257 36.555 1.00 87.75 220 THR A CA 1
ATOM 1775 C C . THR A 1 220 ? -31.387 16.919 36.058 1.00 87.75 220 THR A C 1
ATOM 1777 O O . THR A 1 220 ? -32.307 16.798 36.861 1.00 87.75 220 THR A O 1
ATOM 1780 N N . GLU A 1 221 ? -31.553 16.745 34.748 1.00 86.06 221 GLU A N 1
ATOM 1781 C CA . GLU A 1 221 ? -32.851 16.494 34.123 1.00 86.06 221 GLU A CA 1
ATOM 1782 C C . GLU A 1 221 ? -32.665 15.692 32.829 1.00 86.06 221 GLU A C 1
ATOM 1784 O O . GLU A 1 221 ? -31.787 16.018 32.022 1.00 86.06 221 GLU A O 1
ATOM 1789 N N . ASP A 1 222 ? -33.494 14.662 32.636 1.00 86.62 222 ASP A N 1
ATOM 1790 C CA . ASP A 1 222 ? -33.677 13.961 31.359 1.00 86.62 222 ASP A CA 1
ATOM 1791 C C . ASP A 1 222 ? -34.940 14.518 30.691 1.00 86.62 222 ASP A C 1
ATOM 1793 O O . ASP A 1 222 ? -36.006 14.537 31.303 1.00 86.62 222 ASP A O 1
ATOM 1797 N N . LEU A 1 223 ? -34.817 15.001 29.453 1.00 84.00 223 LEU A N 1
ATOM 1798 C CA . LEU A 1 223 ? -35.928 15.571 28.686 1.00 84.00 223 LEU A CA 1
ATOM 1799 C C . LEU A 1 223 ? -36.672 14.516 27.842 1.00 84.00 223 LEU A C 1
ATOM 1801 O O . LEU A 1 223 ? -37.457 14.881 26.967 1.00 84.00 223 LEU A O 1
ATOM 1805 N N . GLU A 1 224 ? -36.389 13.223 28.050 1.00 73.25 224 GLU A N 1
ATOM 1806 C CA . GLU A 1 224 ? -37.032 12.046 27.432 1.00 73.25 224 GLU A CA 1
ATOM 1807 C C . GLU A 1 224 ? -36.953 11.982 25.892 1.00 73.25 224 GLU A C 1
ATOM 1809 O O . GLU A 1 224 ? -37.517 11.100 25.246 1.00 73.25 224 GLU A O 1
ATOM 1814 N N . ASN A 1 225 ? -36.187 12.882 25.279 1.00 74.12 225 ASN A N 1
ATOM 1815 C CA . ASN A 1 225 ? -35.930 12.959 23.840 1.00 74.12 225 ASN A CA 1
ATOM 1816 C C . ASN A 1 225 ? -34.439 12.765 23.500 1.00 74.12 225 ASN A C 1
ATOM 1818 O O . ASN A 1 225 ? -33.993 13.089 22.397 1.00 74.12 225 ASN A O 1
ATOM 1822 N N . GLY A 1 226 ? -33.658 12.248 24.455 1.00 75.06 226 GLY A N 1
ATOM 1823 C CA . GLY A 1 226 ? -32.209 12.090 24.333 1.00 75.06 226 GLY A CA 1
ATOM 1824 C C . GLY A 1 226 ? -31.421 13.385 24.547 1.00 75.06 226 GLY A C 1
ATOM 1825 O O . GLY A 1 226 ? -30.244 13.435 24.180 1.00 75.06 226 GLY A O 1
ATOM 1826 N N . ALA A 1 227 ? -32.044 14.423 25.114 1.00 83.75 227 ALA A N 1
ATOM 1827 C CA . ALA A 1 227 ? -31.378 15.626 25.594 1.00 83.75 227 ALA A CA 1
ATOM 1828 C C . ALA A 1 227 ? -31.415 15.716 27.128 1.00 83.75 227 ALA A C 1
ATOM 1830 O O . ALA A 1 227 ? -32.398 15.353 27.766 1.00 83.75 227 ALA A O 1
ATOM 1831 N N . TYR A 1 228 ? -30.341 16.248 27.703 1.00 86.88 228 TYR A N 1
ATOM 1832 C CA . TYR A 1 228 ? -30.095 16.303 29.140 1.00 86.88 228 TYR A CA 1
ATOM 1833 C C . TYR A 1 228 ? -29.736 17.721 29.578 1.00 86.88 228 TYR A C 1
ATOM 1835 O O . TYR A 1 228 ? -29.074 18.459 28.838 1.00 86.88 228 TYR A O 1
ATOM 1843 N N . ARG A 1 229 ? -30.129 18.100 30.797 1.00 88.88 229 ARG A N 1
ATOM 1844 C CA . ARG A 1 229 ? -29.574 19.278 31.480 1.00 88.88 229 ARG A CA 1
ATOM 1845 C C . ARG A 1 229 ? -28.464 18.863 32.426 1.00 88.88 229 ARG A C 1
ATOM 1847 O O . ARG A 1 229 ? -28.506 17.791 33.028 1.00 88.88 229 ARG A O 1
ATOM 1854 N N . LEU A 1 230 ? -27.467 19.733 32.530 1.00 88.88 230 LEU A N 1
ATOM 1855 C CA . LEU A 1 230 ? -26.264 19.494 33.310 1.00 88.88 230 LEU A CA 1
ATOM 1856 C C . LEU A 1 230 ? -26.065 20.602 34.342 1.00 88.88 230 LEU A C 1
ATOM 1858 O O . LEU A 1 230 ? -26.464 21.751 34.137 1.00 88.88 230 LEU A O 1
ATOM 1862 N N . GLU A 1 231 ? -25.376 20.266 35.419 1.00 88.31 231 GLU A N 1
ATOM 1863 C CA . GLU A 1 231 ? -24.803 21.215 36.366 1.00 88.31 231 GLU A CA 1
ATOM 1864 C C . GLU A 1 231 ? -23.312 20.943 36.563 1.00 88.31 231 GLU A C 1
ATOM 1866 O O . GLU A 1 231 ? -22.821 19.824 36.377 1.00 88.31 231 GLU A O 1
ATOM 1871 N N . GLU A 1 232 ? -22.577 21.990 36.920 1.00 85.19 232 GLU A N 1
ATOM 1872 C CA . GLU A 1 232 ? -21.228 21.846 37.458 1.00 85.19 232 GLU A CA 1
ATOM 1873 C C . GLU A 1 232 ? -21.280 21.199 38.849 1.00 85.19 232 GLU A C 1
ATOM 1875 O O . GLU A 1 232 ? -22.278 21.307 39.560 1.00 85.19 232 GLU A O 1
ATOM 1880 N N . LEU A 1 233 ? -20.179 20.578 39.284 1.00 82.06 233 LEU A N 1
ATOM 1881 C CA . LEU A 1 233 ? -20.070 20.049 40.653 1.00 82.06 233 LEU A CA 1
ATOM 1882 C C . LEU A 1 233 ? -20.226 21.124 41.746 1.00 82.06 233 LEU A C 1
ATOM 1884 O O . LEU A 1 233 ? -20.461 20.787 42.900 1.00 82.06 233 LEU A O 1
ATOM 1888 N N . SER A 1 234 ? -20.104 22.400 41.379 1.00 78.38 234 SER A N 1
ATOM 1889 C CA . SER A 1 234 ? -20.367 23.579 42.211 1.00 78.38 234 SER A CA 1
ATOM 1890 C C . SER A 1 234 ? -21.859 23.942 42.320 1.00 78.38 234 SER A C 1
ATOM 1892 O O . SER A 1 234 ? -22.179 25.026 42.799 1.00 78.38 234 SER A O 1
ATOM 1894 N N . GLU A 1 235 ? -22.763 23.083 41.827 1.00 74.62 235 GLU A N 1
ATOM 1895 C CA . GLU A 1 235 ? -24.227 23.281 41.768 1.00 74.62 235 GLU A CA 1
ATOM 1896 C C . GLU A 1 235 ? -24.674 24.436 40.855 1.00 74.62 235 GLU A C 1
ATOM 1898 O O . GLU A 1 235 ? -25.838 24.850 40.828 1.00 74.62 235 GLU A O 1
ATOM 1903 N N . LYS A 1 236 ? -23.760 24.951 40.027 1.00 81.81 236 LYS A N 1
ATOM 1904 C CA . LYS A 1 236 ? -24.090 25.945 39.012 1.00 81.81 236 LYS A CA 1
ATOM 1905 C C . LYS A 1 236 ? -24.764 25.271 37.818 1.00 81.81 236 LYS A C 1
ATOM 1907 O O . LYS A 1 236 ? -24.154 24.480 37.096 1.00 81.81 236 LYS A O 1
ATOM 1912 N N . ARG A 1 237 ? -26.024 25.632 37.572 1.00 78.12 237 ARG A N 1
ATOM 1913 C CA . ARG A 1 237 ? -26.802 25.119 36.436 1.00 78.12 237 ARG A CA 1
ATOM 1914 C C . ARG A 1 237 ? -26.251 25.614 35.102 1.00 78.12 237 ARG A C 1
ATOM 1916 O O . ARG A 1 237 ? -25.988 26.805 34.928 1.00 78.12 237 ARG A O 1
ATOM 1923 N N . ILE A 1 238 ? -26.156 24.704 34.134 1.00 81.69 238 ILE A N 1
ATOM 1924 C CA . ILE A 1 238 ? -25.815 25.033 32.750 1.00 81.69 238 ILE A CA 1
ATOM 1925 C C . ILE A 1 238 ? -27.132 25.238 31.986 1.00 81.69 238 ILE A C 1
ATOM 1927 O O . ILE A 1 238 ? -27.928 24.306 31.893 1.00 81.69 238 ILE A O 1
ATOM 1931 N N . PRO A 1 239 ? -27.389 26.436 31.428 1.00 75.06 239 PRO A N 1
ATOM 1932 C CA . PRO A 1 239 ? -28.686 26.761 30.827 1.00 75.06 239 PRO A CA 1
ATOM 1933 C C . PRO A 1 239 ? -28.973 26.000 29.521 1.00 75.06 239 PRO A C 1
ATOM 1935 O O . PRO A 1 239 ? -30.126 25.893 29.113 1.00 75.06 239 PRO A O 1
ATOM 1938 N N . GLN A 1 240 ? -27.940 25.472 28.859 1.00 79.75 240 GLN A N 1
ATOM 1939 C CA . GLN A 1 240 ? -28.059 24.749 27.593 1.00 79.75 240 GLN A CA 1
ATOM 1940 C C . GLN A 1 240 ? -28.371 23.261 27.803 1.00 79.75 240 GLN A C 1
ATOM 1942 O O . GLN A 1 240 ? -27.832 22.621 28.706 1.00 79.75 240 GLN A O 1
ATOM 1947 N N . THR A 1 241 ? -29.187 22.701 26.911 1.00 85.44 241 THR A N 1
ATOM 1948 C CA . THR A 1 241 ? -29.483 21.266 26.836 1.00 85.44 241 THR A CA 1
ATOM 1949 C C . THR A 1 241 ? -28.473 20.537 25.948 1.00 85.44 241 THR A C 1
ATOM 1951 O O . THR A 1 241 ? -28.001 21.067 24.940 1.00 85.44 241 THR A O 1
ATOM 1954 N N . TRP A 1 242 ? -28.131 19.305 26.320 1.00 82.38 242 TRP A N 1
ATOM 1955 C CA . TRP A 1 242 ? -27.072 18.523 25.685 1.00 82.38 242 TRP A CA 1
ATOM 1956 C C . TRP A 1 242 ? -27.600 17.195 25.175 1.00 82.38 242 TRP A C 1
ATOM 1958 O O . TRP A 1 242 ? -28.207 16.438 25.923 1.00 82.38 242 TRP A O 1
ATOM 1968 N N . ASN A 1 243 ? -27.344 16.888 23.905 1.00 82.25 243 ASN A N 1
ATOM 1969 C CA . ASN A 1 243 ? -27.705 15.589 23.351 1.00 82.25 243 ASN A CA 1
ATOM 1970 C C . ASN A 1 243 ? -26.836 14.475 23.965 1.00 82.25 243 ASN A C 1
ATOM 1972 O O . ASN A 1 243 ? -25.635 14.667 24.165 1.00 82.25 243 ASN A O 1
ATOM 1976 N N . ALA A 1 244 ? -27.417 13.293 24.178 1.00 77.56 244 ALA A N 1
ATOM 1977 C CA . ALA A 1 244 ? -26.742 12.077 24.637 1.00 77.56 244 ALA A CA 1
ATOM 1978 C C . ALA A 1 244 ? -25.484 11.712 23.822 1.00 77.56 244 ALA A C 1
ATOM 1980 O O . ALA A 1 244 ? -24.591 11.011 24.302 1.00 77.56 244 ALA A O 1
ATOM 1981 N N . THR A 1 245 ? -25.402 12.151 22.564 1.00 76.56 245 THR A N 1
ATOM 1982 C CA . THR A 1 245 ? -24.229 11.955 21.702 1.00 76.56 245 THR A CA 1
ATOM 1983 C C . THR A 1 245 ? -23.011 12.760 22.153 1.00 76.56 245 THR A C 1
ATOM 1985 O O . THR A 1 245 ? -21.890 12.323 21.901 1.00 76.56 245 THR A O 1
ATOM 1988 N N . HIS A 1 246 ? -23.215 13.894 22.829 1.00 81.31 246 HIS A N 1
ATOM 1989 C CA . HIS A 1 246 ? -22.170 14.810 23.302 1.00 81.31 246 HIS A CA 1
ATOM 1990 C C . HIS A 1 246 ? -21.799 14.584 24.776 1.00 81.31 246 HIS A C 1
ATOM 1992 O O . HIS A 1 246 ? -21.086 15.403 25.360 1.00 81.31 246 HIS A O 1
ATOM 1998 N N . LEU A 1 247 ? -22.277 13.484 25.368 1.00 80.19 247 LEU A N 1
ATOM 1999 C CA . LEU A 1 247 ? -22.066 13.114 26.764 1.00 80.19 247 LEU A CA 1
ATOM 2000 C C . LEU A 1 247 ? -21.450 11.714 26.869 1.00 80.19 247 LEU A C 1
ATOM 2002 O O . LEU A 1 247 ? -21.779 10.812 26.092 1.00 80.19 247 LEU A O 1
ATOM 2006 N N . LYS A 1 248 ? -20.561 11.523 27.846 1.00 80.56 248 LYS A N 1
ATOM 2007 C CA . LYS A 1 248 ? -19.988 10.218 28.221 1.00 80.56 248 LYS A CA 1
ATOM 2008 C C . LYS A 1 248 ? -20.026 10.067 29.734 1.00 80.56 248 LYS A C 1
ATOM 2010 O O . LYS A 1 248 ? -19.820 11.053 30.421 1.00 80.56 248 LYS A O 1
ATOM 2015 N N . PHE A 1 249 ? -20.241 8.862 30.258 1.00 78.94 249 PHE A N 1
ATOM 2016 C CA . PHE A 1 249 ? -20.146 8.631 31.703 1.00 78.94 249 PHE A CA 1
ATOM 2017 C C . PHE A 1 249 ? -18.760 9.018 32.238 1.00 78.94 249 PHE A C 1
ATOM 2019 O O . PHE A 1 249 ? -17.737 8.746 31.605 1.00 78.94 249 PHE A O 1
ATOM 2026 N N . TYR A 1 250 ? -18.747 9.654 33.403 1.00 75.75 250 TYR A N 1
ATOM 2027 C CA . TYR A 1 250 ? -17.567 9.895 34.215 1.00 75.75 250 TYR A CA 1
ATOM 2028 C C . TYR A 1 250 ? -17.526 8.830 35.311 1.00 75.75 250 TYR A C 1
ATOM 2030 O O . TYR A 1 250 ? -18.462 8.709 36.098 1.00 75.75 250 TYR A O 1
ATOM 2038 N N . PHE A 1 251 ? -16.437 8.070 35.360 1.00 69.56 251 PHE A N 1
ATOM 2039 C CA . PHE A 1 251 ? -16.154 7.119 36.429 1.00 69.56 251 PHE A CA 1
ATOM 2040 C C . PHE A 1 251 ? -14.886 7.608 37.135 1.00 69.56 251 PHE A C 1
ATOM 2042 O O . PHE A 1 251 ? -13.895 7.872 36.453 1.00 69.56 251 PHE A O 1
ATOM 2049 N N . SER A 1 252 ? -14.957 7.807 38.455 1.00 52.56 252 SER A N 1
ATOM 2050 C CA . SER A 1 252 ? -13.811 8.194 39.293 1.00 52.56 252 SER A CA 1
ATOM 2051 C C . SER A 1 252 ? -12.850 7.034 39.499 1.00 52.56 252 SER A C 1
ATOM 2053 O O . SER A 1 252 ? -13.377 5.931 39.775 1.00 52.56 252 SER A O 1
#

Foldseek 3Di:
DPDDPDLLSQPFDPVVQAADEFQFDPPQFADADDEDDDDDVRLVLVVVVVVSCVVSVFKDFDDDARHEWEWDWDQDPVRDIDIATPCVSSQVRGDADPDDDDDPVVVVVVCPPDPDDDDDDDDVNQSSHAYDVVCQRNQWYDHDPTIMTGRTGGPDHHCSVVSVCVSVCVVCVVVVVVVVPPDQPDDDQFFWKWFADDPVPPDDDDDPPPDRTDDGWGWHDDPVPQWTWTHHPVRHTDPDIDGSVRIDTDDD